Protein AF-A0AAW0SXX6-F1 (afdb_monomer)

Nearest PDB structures (foldseek):
  1khu-assembly2_D  TM=8.011E-01  e=9.012E-17  Homo sapiens
  1khu-assembly1_C  TM=8.060E-01  e=1.747E-16  Homo sapiens
  3gmj-assembly2_C  TM=8.239E-01  e=5.160E-16  Drosophila melanogaster
  5zok-assembly1_A  TM=8.040E-01  e=2.662E-16  Homo sapiens
  3gmj-assembly2_A  TM=8.196E-01  e=2.322E-15  Drosophila melanogaster

Radius of gyration: 32.38 Å; Cα contacts (8 Å, |Δi|>4): 396; chains: 1; bounding box: 106×103×82 Å

Organism: Scylla paramamosain (NCBI:txid85552)

pLDDT: mean 70.4, std 27.34, range [28.17, 98.62]

InterPro domains:
  IPR001132 SMAD domain [PF03166] (110-280)
  IPR001132 SMAD domain [PS51076] (111-284)
  IPR001132 SMAD domain [SM00524] (109-281)
  IPR008984 SMAD/FHA domain superfamily [SSF49879] (67-281)
  IPR013790 SMAD/Dwarfins [PTHR13703] (91-281)
  IPR017855 SMAD-like domain superfamily [G3DSA:2.60.200.10] (106-283)

Foldseek 3Di:
DDDDDDDDDDDDDDDDDDDDDDDDPVVVVVVVLVVLVVVVVVVVCVVVVVVPDDPPPPDDDDDDDDDDDDDDDDDDDDDDDDDDDDDDDDDDDDDDDDDDDPDDPPPQDFQKWKWKDFQQDTFADIHGHRDQKAFEALDDVPDGHHYPVVSNVPDPDDADPLLVVQSVQCGSPWMWGDDPQWIKIFGQTQAWKWKWAQQPPLGQAPDLWTDIDTHHHGGMDTRDGLVSLVVVVPGDGDPNCVVVDDDDNQKMKMATRADEPDVHPHNDPSNGRIMMIMGGDRDD

Structure (mmCIF, N/CA/C/O backbone):
data_AF-A0AAW0SXX6-F1
#
_entry.id   AF-A0AAW0SXX6-F1
#
loop_
_atom_site.group_PDB
_atom_site.id
_atom_site.type_symbol
_atom_site.label_atom_id
_atom_site.label_alt_id
_atom_site.label_comp_id
_atom_site.label_asym_id
_atom_site.label_entity_id
_atom_site.label_seq_id
_atom_site.pdbx_PDB_ins_code
_atom_site.Cartn_x
_atom_site.Cartn_y
_atom_site.Cartn_z
_atom_site.occupancy
_atom_site.B_iso_or_equiv
_atom_site.auth_seq_id
_atom_site.auth_comp_id
_atom_site.auth_asym_id
_atom_site.auth_atom_id
_atom_site.pdbx_PDB_model_num
ATOM 1 N N . MET A 1 1 ? -29.348 48.453 -43.492 1.00 35.69 1 MET A N 1
ATOM 2 C CA . MET A 1 1 ? -30.815 48.621 -43.438 1.00 35.69 1 MET A CA 1
ATOM 3 C C . MET A 1 1 ? -31.386 47.486 -42.604 1.00 35.69 1 MET A C 1
ATOM 5 O O . MET A 1 1 ? -31.152 46.335 -42.937 1.00 35.69 1 MET A O 1
ATOM 9 N N . LYS A 1 2 ? -32.014 47.812 -41.468 1.00 34.19 2 LYS A N 1
ATOM 10 C CA . LYS A 1 2 ? -32.755 46.868 -40.621 1.00 34.19 2 LYS A CA 1
ATOM 11 C C . LYS A 1 2 ? -34.140 46.655 -41.234 1.00 34.19 2 LYS A C 1
ATOM 13 O O . LYS A 1 2 ? -34.798 47.649 -41.520 1.00 34.19 2 LYS A O 1
ATOM 18 N N . SER A 1 3 ? -34.615 45.419 -41.303 1.00 32.47 3 SER A N 1
ATOM 19 C CA . SER A 1 3 ? -36.042 45.139 -41.142 1.00 32.47 3 SER A CA 1
ATOM 20 C C . SER A 1 3 ? -36.268 43.693 -40.713 1.00 32.47 3 SER A C 1
ATOM 22 O O . SER A 1 3 ? -35.748 42.735 -41.274 1.00 32.47 3 SER A O 1
ATOM 24 N N . HIS A 1 4 ? -37.029 43.608 -39.633 1.00 33.31 4 HIS A N 1
ATOM 25 C CA . HIS A 1 4 ? -37.613 42.441 -39.007 1.00 33.31 4 HIS A CA 1
ATOM 26 C C . HIS A 1 4 ? -38.818 42.001 -39.850 1.00 33.31 4 HIS A C 1
ATOM 28 O O . HIS A 1 4 ? -39.580 42.858 -40.296 1.00 33.31 4 HIS A O 1
ATOM 34 N N . LEU A 1 5 ? -39.028 40.698 -40.036 1.00 33.78 5 LEU A N 1
ATOM 35 C CA . LEU A 1 5 ? -40.282 40.152 -40.555 1.00 33.78 5 LEU A CA 1
ATOM 36 C C . LEU A 1 5 ? -40.621 38.887 -39.772 1.00 33.78 5 LEU A C 1
ATOM 38 O O . LEU A 1 5 ? -39.817 37.969 -39.644 1.00 33.78 5 LEU A O 1
ATOM 42 N N . GLN A 1 6 ? -41.820 38.910 -39.208 1.00 33.69 6 GLN A N 1
ATOM 43 C CA . GLN A 1 6 ? -42.409 37.906 -38.344 1.00 33.69 6 GLN A CA 1
ATOM 44 C C . GLN A 1 6 ? -43.805 37.629 -38.901 1.00 33.69 6 GLN A C 1
ATOM 46 O O . GLN A 1 6 ? -44.568 38.570 -39.097 1.00 33.69 6 GLN A O 1
ATOM 51 N N . LEU A 1 7 ? -44.125 36.362 -39.149 1.00 32.25 7 LEU A N 1
ATOM 52 C CA . LEU A 1 7 ? -45.470 35.812 -39.372 1.00 32.25 7 LEU A CA 1
ATOM 53 C C . LEU A 1 7 ? -45.406 34.400 -38.753 1.00 32.25 7 LEU A C 1
ATOM 55 O O . LEU A 1 7 ? -44.482 33.657 -39.067 1.00 32.25 7 LEU A O 1
ATOM 59 N N . GLY A 1 8 ? -46.137 34.081 -37.676 1.00 29.61 8 GLY A N 1
ATOM 60 C CA . GLY A 1 8 ? -47.557 33.684 -37.692 1.00 29.61 8 GLY A CA 1
ATOM 61 C C . GLY A 1 8 ? -47.651 32.248 -38.232 1.00 29.61 8 GLY A C 1
ATOM 62 O O . GLY A 1 8 ? -47.203 32.010 -39.339 1.00 29.61 8 GLY A O 1
ATOM 63 N N . GLY A 1 9 ? -48.136 31.205 -37.565 1.00 28.27 9 GLY A N 1
ATOM 64 C CA . GLY A 1 9 ? -49.121 31.020 -36.504 1.00 28.27 9 GLY A CA 1
ATOM 65 C C . GLY A 1 9 ? -49.756 29.648 -36.798 1.00 28.27 9 GLY A C 1
ATOM 66 O O . GLY A 1 9 ? -50.036 29.351 -37.955 1.00 28.27 9 GLY A O 1
ATOM 67 N N . GLY A 1 10 ? -49.924 28.777 -35.802 1.00 28.67 10 GLY A N 1
ATOM 68 C CA . GLY A 1 10 ? -50.467 27.434 -36.033 1.00 28.67 10 GLY A CA 1
ATOM 69 C C . GLY A 1 10 ? -50.536 26.601 -34.760 1.00 28.67 10 GLY A C 1
ATOM 70 O O . GLY A 1 10 ? -49.576 25.938 -34.386 1.00 28.67 10 GLY A O 1
ATOM 71 N N . SER A 1 11 ? -51.677 26.679 -34.082 1.00 32.09 11 SER A N 1
ATOM 72 C CA . SER A 1 11 ? -52.062 25.834 -32.952 1.00 32.09 11 SER A CA 1
ATOM 73 C C . SER A 1 11 ? -52.220 24.372 -33.370 1.00 32.09 11 SER A C 1
ATOM 75 O O . SER A 1 11 ? -52.804 24.134 -34.423 1.00 32.09 11 SER A O 1
ATOM 77 N N . CYS A 1 12 ? -51.828 23.424 -32.512 1.00 28.17 12 CYS A N 1
ATOM 78 C CA . CYS A 1 12 ? -52.572 22.176 -32.281 1.00 28.17 12 CYS A CA 1
ATOM 79 C C . CYS A 1 12 ? -51.993 21.396 -31.083 1.00 28.17 12 CYS A C 1
ATOM 81 O O . CYS A 1 12 ? -50.897 20.851 -31.145 1.00 28.17 12 CYS A O 1
ATOM 83 N N . SER A 1 13 ? -52.768 21.390 -29.997 1.00 29.42 13 SER A N 1
ATOM 84 C CA . SER A 1 13 ? -53.134 20.227 -29.173 1.00 29.42 13 SER A CA 1
ATOM 85 C C . SER A 1 13 ? -52.044 19.220 -28.776 1.00 29.42 13 SER A C 1
ATOM 87 O O . SER A 1 13 ? -51.653 18.350 -29.548 1.00 29.42 13 SER A O 1
ATOM 89 N N . VAL A 1 14 ? -51.665 19.260 -27.497 1.00 29.28 14 VAL A N 1
ATOM 90 C CA . VAL A 1 14 ? -50.916 18.206 -26.797 1.00 29.28 14 VAL A CA 1
ATOM 91 C C . VAL A 1 14 ? -51.900 17.139 -26.295 1.00 29.28 14 VAL A C 1
ATOM 93 O O . VAL A 1 14 ? -52.810 17.499 -25.548 1.00 29.28 14 VAL A O 1
ATOM 96 N N . PRO A 1 15 ? -51.731 15.841 -26.607 1.00 33.19 15 PRO A N 1
ATOM 97 C CA . PRO A 1 15 ? -52.276 14.774 -25.786 1.00 33.19 15 PRO A CA 1
ATOM 98 C C . PRO A 1 15 ? -51.224 14.279 -24.786 1.00 33.19 15 PRO A C 1
ATOM 100 O O . PRO A 1 15 ? -50.033 14.168 -25.084 1.00 33.19 15 PRO A O 1
ATOM 103 N N . ALA A 1 16 ? -51.696 14.006 -23.575 1.00 31.44 16 ALA A N 1
ATOM 104 C CA . ALA A 1 16 ? -50.920 13.494 -22.464 1.00 31.44 16 ALA A CA 1
ATOM 105 C C . ALA A 1 16 ? -50.502 12.023 -22.655 1.00 31.44 16 ALA A C 1
ATOM 107 O O . ALA A 1 16 ? -51.228 11.222 -23.234 1.00 31.44 16 ALA A O 1
ATOM 108 N N . GLU A 1 17 ? -49.356 11.711 -22.041 1.00 31.61 17 GLU A N 1
ATOM 109 C CA . GLU A 1 17 ? -49.022 10.433 -21.401 1.00 31.61 17 GLU A CA 1
ATOM 110 C C . GLU A 1 17 ? -48.566 9.243 -22.269 1.00 31.61 17 GLU A C 1
ATOM 112 O O . GLU A 1 17 ? -49.357 8.485 -22.811 1.00 31.61 17 GLU A O 1
ATOM 117 N N . VAL A 1 18 ? -47.249 8.981 -22.239 1.00 31.28 18 VAL A N 1
ATOM 118 C CA . VAL A 1 18 ? -46.703 7.619 -22.087 1.00 31.28 18 VAL A CA 1
ATOM 119 C C . VAL A 1 18 ? -45.493 7.695 -21.156 1.00 31.28 18 VAL A C 1
ATOM 121 O O . VAL A 1 18 ? -44.408 8.135 -21.544 1.00 31.28 18 VAL A O 1
ATOM 124 N N . GLN A 1 19 ? -45.673 7.236 -19.916 1.00 38.34 19 GLN A N 1
ATOM 125 C CA . GLN A 1 19 ? -44.570 6.885 -19.028 1.00 38.34 19 GLN A CA 1
ATOM 126 C C . GLN A 1 19 ? -43.705 5.801 -19.691 1.00 38.34 19 GLN A C 1
ATOM 128 O O . GLN A 1 19 ? -44.202 4.736 -20.058 1.00 38.34 19 GLN A O 1
ATOM 13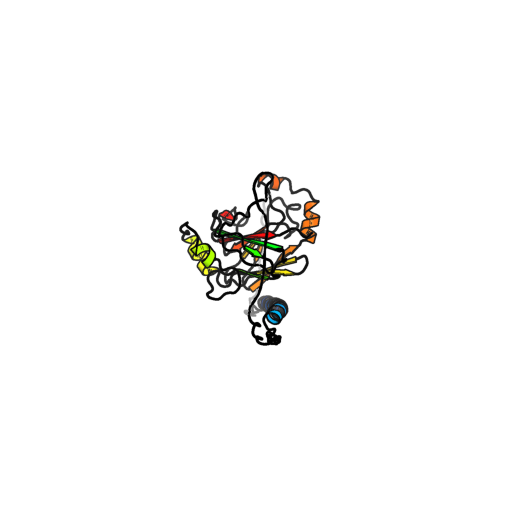3 N N . ARG A 1 20 ? -42.391 6.026 -19.807 1.00 32.38 20 ARG A N 1
ATOM 134 C CA . ARG A 1 20 ? -41.426 4.946 -20.058 1.00 32.38 20 ARG A CA 1
ATOM 135 C C . ARG A 1 20 ? -40.350 4.949 -18.985 1.00 32.38 20 ARG A C 1
ATOM 137 O O . ARG A 1 20 ? -39.550 5.871 -18.868 1.00 32.38 20 ARG A O 1
ATOM 144 N N . GLY A 1 21 ? -40.419 3.893 -18.183 1.00 30.06 21 GLY A N 1
ATOM 145 C CA . GLY A 1 21 ? -39.683 3.697 -16.954 1.00 30.06 21 GLY A CA 1
ATOM 146 C C . GLY A 1 21 ? -38.193 3.403 -17.107 1.00 30.06 21 GLY A C 1
ATOM 147 O O . GLY A 1 21 ? -37.680 2.866 -18.089 1.00 30.06 21 GLY A O 1
ATOM 148 N N . THR A 1 22 ? -37.540 3.739 -16.009 1.00 43.75 22 THR A N 1
ATOM 149 C CA . THR A 1 22 ? -36.143 3.607 -15.628 1.00 43.75 22 THR A CA 1
ATOM 150 C C . THR A 1 22 ? -35.752 2.157 -15.325 1.00 43.75 22 THR A C 1
ATOM 152 O O . THR A 1 22 ? -35.742 1.774 -14.164 1.00 43.75 22 THR A O 1
ATOM 155 N N . VAL A 1 23 ? -35.356 1.324 -16.294 1.00 42.88 23 VAL A N 1
ATOM 156 C CA . VAL A 1 23 ? -34.666 0.052 -15.972 1.00 42.88 23 VAL A CA 1
ATOM 157 C C . VAL A 1 23 ? -33.734 -0.364 -17.112 1.00 42.88 23 VAL A C 1
ATOM 159 O O . VAL A 1 23 ? -34.185 -1.018 -18.042 1.00 42.88 23 VAL A O 1
ATOM 162 N N . LYS A 1 24 ? -32.430 -0.038 -17.052 1.00 37.31 24 LYS A N 1
ATOM 163 C CA . LYS A 1 24 ? -31.394 -0.826 -17.775 1.00 37.31 24 LYS A CA 1
ATOM 164 C C . LYS A 1 24 ? -29.925 -0.642 -17.357 1.00 37.31 24 LYS A C 1
ATOM 166 O O . LYS A 1 24 ? -29.076 -1.348 -17.882 1.00 37.31 24 LYS A O 1
ATOM 171 N N . THR A 1 25 ? -29.593 0.180 -16.357 1.00 39.16 25 THR A N 1
ATOM 172 C CA . THR A 1 25 ? -28.197 0.323 -15.866 1.00 39.16 25 THR A CA 1
ATOM 173 C C . THR A 1 25 ? -27.901 -0.413 -14.550 1.00 39.16 25 THR A C 1
ATOM 175 O O . THR A 1 25 ? -26.743 -0.701 -14.255 1.00 39.16 25 THR A O 1
ATOM 178 N N . LYS A 1 26 ? -28.924 -0.818 -13.780 1.00 32.94 26 LYS A N 1
ATOM 179 C CA . LYS A 1 26 ? -28.746 -1.559 -12.509 1.00 32.94 26 LYS A CA 1
ATOM 180 C C . LYS A 1 26 ? -28.391 -3.046 -12.692 1.00 32.94 26 LYS A C 1
ATOM 182 O O . LYS A 1 26 ? -27.759 -3.633 -11.815 1.00 32.94 26 LYS A O 1
ATOM 187 N N . ASN A 1 27 ? -28.731 -3.649 -13.834 1.00 33.78 27 ASN A N 1
ATOM 188 C CA . ASN A 1 27 ? -28.527 -5.088 -14.066 1.00 33.78 27 ASN A CA 1
ATOM 189 C C . ASN A 1 27 ? -27.106 -5.437 -14.540 1.00 33.78 27 ASN A C 1
ATOM 191 O O . ASN A 1 27 ? -26.625 -6.533 -14.261 1.00 33.78 27 ASN A O 1
ATOM 195 N N . LEU A 1 28 ? -26.390 -4.494 -15.161 1.00 36.66 28 LEU A N 1
ATOM 196 C CA . LEU A 1 28 ? -25.006 -4.714 -15.598 1.00 36.66 28 LEU A CA 1
ATOM 197 C C . LEU A 1 28 ? -24.021 -4.713 -14.411 1.00 36.66 28 LEU A C 1
ATOM 199 O O . LEU A 1 28 ? -23.090 -5.515 -14.370 1.00 36.66 28 LEU A O 1
ATOM 203 N N . TRP A 1 29 ? -24.289 -3.888 -13.390 1.00 32.53 29 TRP A N 1
ATOM 204 C CA . TRP A 1 29 ? -23.528 -3.863 -12.133 1.00 32.53 29 TRP A CA 1
ATOM 205 C C . TRP A 1 29 ? -23.765 -5.103 -11.262 1.00 32.53 29 TRP A C 1
ATOM 207 O O . TRP A 1 29 ? -22.824 -5.609 -10.655 1.00 32.53 29 TRP A O 1
ATOM 217 N N . ARG A 1 30 ? -24.998 -5.631 -11.212 1.00 34.72 30 ARG A N 1
ATOM 218 C CA . ARG A 1 30 ? -25.298 -6.880 -10.485 1.00 34.72 30 ARG A CA 1
ATOM 219 C C . ARG A 1 30 ? -24.668 -8.106 -11.146 1.00 34.72 30 ARG A C 1
ATOM 221 O O . ARG A 1 30 ? -24.207 -8.993 -10.438 1.00 34.72 30 ARG A O 1
ATOM 228 N N . SER A 1 31 ? -24.599 -8.129 -12.478 1.00 30.66 31 SER A N 1
ATOM 229 C CA . SER A 1 31 ? -23.955 -9.221 -13.211 1.00 30.66 31 SER A CA 1
ATOM 230 C C . SER A 1 31 ? -22.436 -9.218 -12.994 1.00 30.66 31 SER A C 1
ATOM 232 O O . SER A 1 31 ? -21.884 -10.234 -12.587 1.00 30.66 31 SER A O 1
ATOM 234 N N . ARG A 1 32 ? -21.759 -8.061 -13.097 1.00 39.97 32 ARG A N 1
ATOM 235 C CA . ARG A 1 32 ? -20.311 -7.946 -12.810 1.00 39.97 32 ARG A CA 1
ATOM 236 C C . ARG A 1 32 ? -19.924 -8.297 -11.365 1.00 39.97 32 ARG A C 1
ATOM 238 O O . ARG A 1 32 ? -18.857 -8.865 -11.167 1.00 39.97 32 ARG A O 1
ATOM 245 N N . ARG A 1 33 ? -20.793 -8.037 -10.376 1.00 40.66 33 ARG A N 1
ATOM 246 C CA . ARG A 1 33 ? -20.588 -8.499 -8.986 1.00 40.66 33 ARG A CA 1
ATOM 247 C C . ARG A 1 33 ? -20.540 -10.021 -8.875 1.00 40.66 33 ARG A C 1
ATOM 249 O O . ARG A 1 33 ? -19.726 -10.524 -8.117 1.00 40.66 33 ARG A O 1
ATOM 256 N N . ARG A 1 34 ? -21.359 -10.745 -9.645 1.00 35.44 34 ARG A N 1
ATOM 257 C CA . ARG A 1 34 ? -21.358 -12.216 -9.641 1.00 35.44 34 ARG A CA 1
ATOM 258 C C . ARG A 1 34 ? -20.096 -12.805 -10.267 1.00 35.44 34 ARG A C 1
ATOM 260 O O . ARG A 1 34 ? -19.592 -13.776 -9.731 1.00 35.44 34 ARG A O 1
ATOM 267 N N . TRP A 1 35 ? -19.555 -12.202 -11.328 1.00 35.34 35 TRP A N 1
ATOM 268 C CA . TRP A 1 35 ? -18.292 -12.655 -11.935 1.00 35.34 35 TRP A CA 1
ATOM 269 C C . TRP A 1 35 ? -17.069 -12.318 -11.073 1.00 35.34 35 TRP A C 1
ATOM 271 O O . TRP A 1 35 ? -16.180 -13.148 -10.939 1.00 35.34 35 TRP A O 1
ATOM 281 N N . ALA A 1 36 ? -17.046 -11.143 -10.432 1.00 39.22 36 ALA A N 1
ATOM 282 C CA . ALA A 1 36 ? -15.995 -10.789 -9.475 1.00 39.22 36 ALA A CA 1
ATOM 283 C C . ALA A 1 36 ? -16.063 -11.646 -8.198 1.00 39.22 36 ALA A C 1
ATOM 285 O O . ALA A 1 36 ? -15.022 -12.055 -7.704 1.00 39.22 36 ALA A O 1
ATOM 286 N N . GLN A 1 37 ? -17.266 -11.976 -7.704 1.00 40.75 37 GLN A N 1
ATOM 287 C CA . GLN A 1 37 ? -17.438 -12.950 -6.620 1.00 40.75 37 GLN A CA 1
ATOM 288 C C . GLN A 1 37 ? -17.079 -14.371 -7.053 1.00 40.75 37 GLN A C 1
ATOM 290 O O . GLN A 1 37 ? -16.477 -15.068 -6.261 1.00 40.75 37 GLN A O 1
ATOM 295 N N . ALA A 1 38 ? -17.399 -14.807 -8.273 1.00 36.75 38 ALA A N 1
ATOM 296 C CA . ALA A 1 38 ? -17.053 -16.148 -8.749 1.00 36.75 38 ALA A CA 1
ATOM 297 C C . ALA A 1 38 ? -15.538 -16.317 -8.947 1.00 36.75 38 ALA A C 1
ATOM 299 O O . ALA A 1 38 ? -14.979 -17.285 -8.454 1.00 36.75 38 ALA A O 1
ATOM 300 N N . ALA A 1 39 ? -14.857 -15.339 -9.555 1.00 42.19 39 ALA A N 1
ATOM 301 C CA . ALA A 1 39 ? -13.397 -15.348 -9.664 1.00 42.19 39 ALA A CA 1
ATOM 302 C C . ALA A 1 39 ? -12.720 -15.211 -8.288 1.00 42.19 39 ALA A C 1
ATOM 304 O O . ALA A 1 39 ? -11.731 -15.880 -8.020 1.00 42.19 39 ALA A O 1
ATOM 305 N N . ALA A 1 40 ? -13.276 -14.397 -7.381 1.00 43.50 40 ALA A N 1
ATOM 306 C CA . ALA A 1 40 ? -12.810 -14.340 -5.997 1.00 43.50 40 ALA A CA 1
ATOM 307 C C . ALA A 1 40 ? -13.095 -15.639 -5.223 1.00 43.50 40 ALA A C 1
ATOM 309 O O . ALA A 1 40 ? -12.310 -15.956 -4.342 1.00 43.50 40 ALA A O 1
ATOM 310 N N . MET A 1 41 ? -14.160 -16.386 -5.550 1.00 43.75 41 MET A N 1
ATOM 311 C CA . MET A 1 41 ? -14.485 -17.693 -4.961 1.00 43.75 41 MET A CA 1
ATOM 312 C C . MET A 1 41 ? -13.596 -18.817 -5.504 1.00 43.75 41 MET A C 1
ATOM 314 O O . MET A 1 41 ? -13.149 -19.619 -4.702 1.00 43.75 41 MET A O 1
ATOM 318 N N . GLU A 1 42 ? -13.253 -18.849 -6.796 1.00 42.31 42 GLU A N 1
ATOM 319 C CA . GLU A 1 42 ? -12.264 -19.807 -7.335 1.00 42.31 42 GLU A CA 1
ATOM 320 C C . GLU A 1 42 ? -10.857 -19.544 -6.766 1.00 42.31 42 GLU A C 1
ATOM 322 O O . GLU A 1 42 ? -10.120 -20.472 -6.432 1.00 42.31 42 GLU A O 1
ATOM 327 N N . ILE A 1 43 ? -10.499 -18.269 -6.569 1.00 46.47 43 ILE A N 1
ATOM 328 C CA . ILE A 1 43 ? -9.264 -17.880 -5.871 1.00 46.47 43 ILE A CA 1
ATOM 329 C C . ILE A 1 43 ? -9.347 -18.243 -4.371 1.00 46.47 43 ILE A C 1
ATOM 331 O O . ILE A 1 43 ? -8.348 -18.682 -3.804 1.00 46.47 43 ILE A O 1
ATOM 335 N N . PHE A 1 44 ? -10.520 -18.130 -3.732 1.00 41.06 44 PHE A N 1
ATOM 336 C CA . PHE A 1 44 ? -10.746 -18.544 -2.336 1.00 41.06 44 PHE A CA 1
ATOM 337 C C . PHE A 1 44 ? -10.698 -20.065 -2.145 1.00 41.06 44 PHE A C 1
ATOM 339 O O . PHE A 1 44 ? -10.096 -20.518 -1.178 1.00 41.06 44 PHE A O 1
ATOM 346 N N . GLU A 1 45 ? -11.252 -20.862 -3.065 1.00 39.62 45 GLU A N 1
ATOM 347 C CA . GLU A 1 45 ? -11.186 -22.330 -3.009 1.00 39.62 45 GLU A CA 1
ATOM 348 C C . GLU A 1 45 ? -9.734 -22.826 -3.044 1.00 39.62 45 GLU A C 1
ATOM 350 O O . GLU A 1 45 ? -9.381 -23.775 -2.343 1.00 39.62 45 GLU A O 1
ATOM 355 N N . CYS A 1 46 ? -8.858 -22.140 -3.784 1.00 41.28 46 CYS A N 1
ATOM 356 C CA . CYS A 1 46 ? -7.432 -22.457 -3.820 1.00 41.28 46 CYS A CA 1
ATOM 357 C C . CYS A 1 46 ? -6.725 -22.155 -2.477 1.00 41.28 46 CYS A C 1
ATOM 359 O O . CYS A 1 46 ? -5.841 -22.903 -2.054 1.00 41.28 46 CYS A O 1
ATOM 361 N N . VAL A 1 47 ? -7.151 -21.101 -1.767 1.00 39.56 47 VAL A N 1
ATOM 362 C CA . VAL A 1 47 ? -6.617 -20.713 -0.447 1.00 39.56 47 VAL A CA 1
ATOM 363 C C . VAL A 1 47 ? -7.176 -21.602 0.679 1.00 39.56 47 VAL A C 1
ATOM 365 O O . VAL A 1 47 ? -6.414 -22.048 1.540 1.00 39.56 47 VAL A O 1
ATOM 368 N N . ASP A 1 48 ? -8.466 -21.948 0.650 1.00 37.72 48 ASP A N 1
ATOM 369 C CA . ASP A 1 48 ? -9.118 -22.810 1.651 1.00 37.72 48 ASP A CA 1
ATOM 370 C C . ASP A 1 48 ? -8.730 -24.296 1.508 1.00 37.72 48 ASP A C 1
ATOM 372 O O . ASP A 1 48 ? -8.605 -25.009 2.513 1.00 37.72 48 ASP A O 1
ATOM 376 N N . CYS A 1 49 ? -8.440 -24.779 0.291 1.00 36.19 49 CYS A N 1
ATOM 377 C CA . CYS A 1 49 ? -7.920 -26.136 0.071 1.00 36.19 49 CYS A CA 1
ATOM 378 C C . CYS A 1 49 ? -6.535 -26.350 0.720 1.00 36.19 49 CYS A C 1
ATOM 380 O O . CYS A 1 49 ? -6.153 -27.483 1.032 1.00 36.19 49 CYS A O 1
ATOM 382 N N . PHE A 1 50 ? -5.773 -25.277 0.959 1.00 36.75 50 PHE A N 1
ATOM 383 C CA . PHE A 1 50 ? -4.482 -25.352 1.644 1.00 36.75 50 PHE A CA 1
ATOM 384 C C . PHE A 1 50 ? -4.631 -25.436 3.175 1.00 36.75 50 PHE A C 1
ATOM 386 O O . PHE A 1 50 ? -3.843 -26.119 3.831 1.00 36.75 50 PHE A O 1
ATOM 393 N N . GLN A 1 51 ? -5.676 -24.826 3.749 1.00 38.78 51 GLN A N 1
ATOM 394 C CA . GLN A 1 51 ? -5.935 -24.834 5.198 1.00 38.78 51 GLN A CA 1
ATOM 395 C C . GLN A 1 51 ? -6.600 -26.126 5.705 1.00 38.78 51 GLN A C 1
ATOM 397 O O . GLN A 1 51 ? -6.571 -26.414 6.900 1.00 38.78 51 GLN A O 1
ATOM 402 N N . SER A 1 52 ? -7.171 -26.935 4.809 1.00 32.12 52 SER A N 1
ATOM 403 C CA . SER A 1 52 ? -8.003 -28.095 5.159 1.00 32.12 52 SER A CA 1
ATOM 404 C C . SER A 1 52 ? -7.319 -29.463 5.005 1.00 32.12 52 SER A C 1
ATOM 406 O O . SER A 1 52 ? -7.980 -30.497 5.121 1.00 32.12 52 SER A O 1
ATOM 408 N N . ARG A 1 53 ? -5.987 -29.533 4.838 1.00 33.06 53 ARG A N 1
ATOM 409 C CA . ARG A 1 53 ? -5.285 -30.828 4.930 1.00 33.06 53 ARG A CA 1
ATOM 410 C C . ARG A 1 53 ? -5.322 -31.351 6.375 1.00 33.06 53 ARG A C 1
ATOM 412 O O . ARG A 1 53 ? -4.729 -30.723 7.256 1.00 33.06 53 ARG A O 1
ATOM 419 N N . PRO A 1 54 ? -5.924 -32.523 6.660 1.00 31.42 54 PRO A N 1
ATOM 420 C CA . PRO A 1 54 ? -5.759 -33.143 7.964 1.00 31.42 54 PRO A CA 1
ATOM 421 C C . PRO A 1 54 ? -4.280 -33.495 8.154 1.00 31.42 54 PRO A C 1
ATOM 423 O O . PRO A 1 54 ? -3.658 -34.105 7.281 1.00 31.42 54 PRO A O 1
ATOM 426 N N . ARG A 1 55 ? -3.707 -33.121 9.307 1.00 37.81 55 ARG A N 1
ATOM 427 C CA . ARG A 1 55 ? -2.399 -33.622 9.750 1.00 37.81 55 ARG A CA 1
ATOM 428 C C . ARG A 1 55 ? -2.431 -35.150 9.701 1.00 37.81 55 ARG A C 1
ATOM 430 O O . ARG A 1 55 ? -3.012 -35.786 10.580 1.00 37.81 55 ARG A O 1
ATOM 437 N N . VAL A 1 56 ? -1.782 -35.746 8.704 1.00 35.22 56 VAL A N 1
ATOM 438 C CA . VAL A 1 56 ? -1.454 -37.170 8.740 1.00 35.22 56 VAL A CA 1
ATOM 439 C C . VAL A 1 56 ? -0.497 -37.348 9.913 1.00 35.22 56 VAL A C 1
ATOM 441 O O . VAL A 1 56 ? 0.644 -36.889 9.879 1.00 35.22 56 VAL A O 1
ATOM 444 N N . ARG A 1 57 ? -0.985 -37.969 10.993 1.00 35.25 57 ARG A N 1
ATOM 445 C CA . ARG A 1 57 ? -0.139 -38.440 12.091 1.00 35.25 57 ARG A CA 1
ATOM 446 C C . ARG A 1 57 ? 0.810 -39.488 11.522 1.00 35.25 57 ARG A C 1
ATOM 448 O O . ARG A 1 57 ? 0.449 -40.657 11.410 1.00 35.25 57 ARG A O 1
ATOM 455 N N . VAL A 1 58 ? 2.030 -39.079 11.198 1.00 35.53 58 VAL A N 1
ATOM 456 C CA . VAL A 1 58 ? 3.145 -40.015 11.078 1.00 35.53 58 VAL A CA 1
ATOM 457 C C . VAL A 1 58 ? 3.355 -40.604 12.472 1.00 35.53 58 VAL A C 1
ATOM 459 O O . VAL A 1 58 ? 3.699 -39.896 13.418 1.00 35.53 58 VAL A O 1
ATOM 462 N N . ARG A 1 59 ? 3.059 -41.897 12.625 1.00 31.19 59 ARG A N 1
ATOM 463 C CA . ARG A 1 59 ? 3.401 -42.650 13.833 1.00 31.19 59 ARG A CA 1
ATOM 464 C C . ARG A 1 59 ? 4.926 -42.707 13.920 1.00 31.19 59 ARG A C 1
ATOM 466 O O . ARG A 1 59 ? 5.557 -43.324 13.069 1.00 31.19 59 ARG A O 1
ATOM 473 N N . GLN A 1 60 ? 5.505 -42.072 14.936 1.00 38.56 60 GLN A N 1
ATOM 474 C CA . GLN A 1 60 ? 6.898 -42.312 15.305 1.00 38.56 60 GLN A CA 1
ATOM 475 C C . GLN A 1 60 ? 7.046 -43.759 15.816 1.00 38.56 60 GLN A C 1
ATOM 477 O O . GLN A 1 60 ? 6.181 -44.218 16.573 1.00 38.56 60 GLN A O 1
ATOM 482 N N . PRO A 1 61 ? 8.106 -44.495 15.439 1.00 33.06 61 PRO A N 1
ATOM 483 C CA . PRO A 1 61 ? 8.474 -45.715 16.141 1.00 33.06 61 PRO A CA 1
ATOM 484 C C . PRO A 1 61 ? 9.044 -45.372 17.527 1.00 33.06 61 PRO A C 1
ATOM 486 O O . PRO A 1 61 ? 9.740 -44.375 17.700 1.00 33.06 61 PRO A O 1
ATOM 489 N N . ARG A 1 62 ? 8.710 -46.202 18.521 1.00 38.91 62 ARG A N 1
ATOM 490 C CA . ARG A 1 62 ? 9.170 -46.089 19.917 1.00 38.91 62 ARG A CA 1
ATOM 491 C C . ARG A 1 62 ? 10.688 -46.317 20.012 1.00 38.91 62 ARG A C 1
ATOM 493 O O . ARG A 1 62 ? 11.186 -47.169 19.276 1.00 38.91 62 ARG A O 1
ATOM 500 N N . PRO A 1 63 ? 11.403 -45.673 20.951 1.00 41.97 63 PRO A N 1
ATOM 501 C CA . PRO A 1 63 ? 12.753 -46.096 21.311 1.00 41.97 63 PRO A CA 1
ATOM 502 C C . PRO A 1 63 ? 12.697 -47.387 22.157 1.00 41.97 63 PRO A C 1
ATOM 504 O O . PRO A 1 63 ? 11.785 -47.524 22.980 1.00 41.97 63 PRO A O 1
ATOM 507 N N . PRO A 1 64 ? 13.623 -48.347 21.981 1.00 40.16 64 PRO A N 1
ATOM 508 C CA . PRO A 1 64 ? 13.759 -49.462 22.909 1.00 40.16 64 PRO A CA 1
ATOM 509 C C . PRO A 1 64 ? 14.446 -49.029 24.214 1.00 40.16 64 PRO A C 1
ATOM 511 O O . PRO A 1 64 ? 15.289 -48.135 24.238 1.00 40.16 64 PRO A O 1
ATOM 514 N N . SER A 1 65 ? 14.022 -49.685 25.291 1.00 33.47 65 SER A N 1
ATOM 515 C CA . SER A 1 65 ? 14.394 -49.501 26.694 1.00 33.47 65 SER A CA 1
ATOM 516 C C . SER A 1 65 ? 15.816 -49.960 27.041 1.00 33.47 65 SER A C 1
ATOM 518 O O . SER A 1 65 ? 16.362 -50.863 26.411 1.00 33.47 65 SER A O 1
ATOM 520 N N . GLU A 1 66 ? 16.346 -49.348 28.102 1.00 34.28 66 GLU A N 1
ATOM 521 C CA . GLU A 1 66 ? 17.627 -49.575 28.782 1.00 34.28 66 GLU A CA 1
ATOM 522 C C . GLU A 1 66 ? 18.031 -51.045 28.993 1.00 34.28 66 GLU A C 1
ATOM 524 O O . GLU A 1 66 ? 17.211 -51.918 29.277 1.00 34.28 66 GLU A O 1
ATOM 529 N N . SER A 1 67 ? 19.344 -51.285 28.948 1.00 37.88 67 SER A N 1
ATOM 530 C CA . SER A 1 67 ? 20.024 -52.445 29.540 1.00 37.88 67 SER A CA 1
ATOM 531 C C . SER A 1 67 ? 21.088 -51.935 30.530 1.00 37.88 67 SER A C 1
ATOM 533 O O . SER A 1 67 ? 21.710 -50.910 30.246 1.00 37.88 67 SER A O 1
ATOM 535 N N . PRO A 1 68 ? 21.288 -52.588 31.692 1.00 46.97 68 PRO A N 1
ATOM 536 C CA . PRO A 1 68 ? 22.085 -52.047 32.799 1.00 46.97 68 PRO A CA 1
ATOM 537 C C . PRO A 1 68 ? 23.605 -52.178 32.566 1.00 46.97 68 PRO A C 1
ATOM 539 O O . PRO A 1 68 ? 24.029 -53.011 31.761 1.00 46.97 68 PRO A O 1
ATOM 542 N N . PRO A 1 69 ? 24.448 -51.400 33.278 1.00 43.69 69 PRO A N 1
ATOM 543 C CA . PRO A 1 69 ? 25.897 -51.453 33.109 1.00 43.69 69 PRO A CA 1
ATOM 544 C C . PRO A 1 69 ? 26.525 -52.624 33.893 1.00 43.69 69 PRO A C 1
ATOM 546 O O . PRO A 1 69 ? 26.042 -52.961 34.979 1.00 43.69 69 PRO A O 1
ATOM 549 N N . PRO A 1 70 ? 27.621 -53.235 33.403 1.00 37.38 70 PRO A N 1
ATOM 550 C CA . PRO A 1 70 ? 28.382 -54.220 34.168 1.00 37.38 70 PRO A CA 1
ATOM 551 C C . PRO A 1 70 ? 29.352 -53.564 35.183 1.00 37.38 70 PRO A C 1
ATOM 553 O O . PRO A 1 70 ? 29.759 -52.414 34.996 1.00 37.38 70 PRO A O 1
ATOM 556 N N . PRO A 1 71 ? 29.740 -54.282 36.259 1.00 35.12 71 PRO A N 1
ATOM 557 C CA . PRO A 1 71 ? 30.464 -53.725 37.400 1.00 35.12 71 PRO A CA 1
ATOM 558 C C . PRO A 1 71 ? 32.001 -53.834 37.289 1.00 35.12 71 PRO A C 1
ATOM 560 O O . PRO A 1 71 ? 32.543 -54.866 36.915 1.00 35.12 71 PRO A O 1
ATOM 563 N N . TYR A 1 72 ? 32.662 -52.737 37.671 1.00 31.56 72 TYR A N 1
ATOM 564 C CA . TYR A 1 72 ? 33.977 -52.546 38.312 1.00 31.56 72 TYR A CA 1
ATOM 565 C C . TYR A 1 72 ? 35.194 -53.485 38.085 1.00 31.56 72 TYR A C 1
ATOM 567 O O . TYR A 1 72 ? 35.187 -54.669 38.406 1.00 31.56 72 TYR A O 1
ATOM 575 N N . SER A 1 73 ? 36.316 -52.799 37.783 1.00 32.75 73 SER A N 1
ATOM 576 C CA . SER A 1 73 ? 37.657 -52.887 38.411 1.00 32.75 73 SER A CA 1
ATOM 577 C C . SER A 1 73 ? 38.816 -53.429 37.552 1.00 32.75 73 SER A C 1
ATOM 579 O O . SER A 1 73 ? 38.871 -54.618 37.268 1.00 32.75 73 SER A O 1
ATOM 581 N N . ARG A 1 74 ? 39.839 -52.582 37.318 1.00 31.20 74 ARG A N 1
ATOM 582 C CA . ARG A 1 74 ? 41.200 -52.642 37.925 1.00 31.20 74 ARG A CA 1
ATOM 583 C C . ARG A 1 74 ? 42.322 -52.144 36.990 1.00 31.20 74 ARG A C 1
ATOM 585 O O . ARG A 1 74 ? 42.568 -52.776 35.975 1.00 31.20 74 ARG A O 1
ATOM 592 N N . PHE A 1 75 ? 43.061 -51.141 37.496 1.00 31.25 75 PHE A N 1
ATOM 593 C CA . PHE A 1 75 ? 44.486 -50.812 37.255 1.00 31.25 75 PHE A CA 1
ATOM 594 C C . PHE A 1 75 ? 44.896 -50.395 35.821 1.00 31.25 75 PHE A C 1
ATOM 596 O O . PHE A 1 75 ? 44.390 -50.923 34.847 1.00 31.25 75 PHE A O 1
ATOM 603 N N . SER A 1 76 ? 45.835 -49.479 35.575 1.00 29.89 76 SER A N 1
ATOM 604 C CA . SER A 1 76 ? 46.697 -48.637 36.414 1.00 29.89 76 SER A CA 1
ATOM 605 C C . SER A 1 76 ? 47.452 -47.663 35.500 1.00 29.89 76 SER A C 1
ATOM 607 O O . SER A 1 76 ? 47.764 -48.042 34.377 1.00 29.89 76 SER A O 1
ATOM 609 N N . SER A 1 77 ? 47.840 -46.514 36.067 1.00 30.80 77 SER A N 1
ATOM 610 C CA . SER A 1 77 ? 49.146 -45.861 35.860 1.00 30.80 77 SER A CA 1
ATOM 611 C C . SER A 1 77 ? 49.430 -45.253 34.479 1.00 30.80 77 SER A C 1
ATOM 613 O O . SER A 1 77 ? 49.585 -45.953 33.489 1.00 30.80 77 SER A O 1
ATOM 615 N N . ASP A 1 78 ? 49.492 -43.920 34.390 1.00 30.55 78 ASP A N 1
ATOM 616 C CA . ASP A 1 78 ? 50.748 -43.136 34.516 1.00 30.55 78 ASP A CA 1
ATOM 617 C C . ASP A 1 78 ? 51.149 -42.682 33.090 1.00 30.55 78 ASP A C 1
ATOM 619 O O . ASP A 1 78 ? 51.176 -43.497 32.182 1.00 30.55 78 ASP A O 1
ATOM 623 N N . LEU A 1 79 ? 51.412 -41.423 32.725 1.00 33.44 79 LEU A N 1
ATOM 624 C CA . LEU A 1 79 ? 52.185 -40.388 33.400 1.00 33.44 79 LEU A CA 1
ATOM 625 C C . LEU A 1 79 ? 52.185 -39.104 32.512 1.00 33.44 79 LEU A C 1
ATOM 627 O O . LEU A 1 79 ? 52.290 -39.208 31.293 1.00 33.44 79 LEU A O 1
ATOM 631 N N . LEU A 1 80 ? 52.174 -37.928 33.164 1.00 34.88 80 LEU A N 1
ATOM 632 C CA . LEU A 1 80 ? 52.792 -36.634 32.765 1.00 34.88 80 LEU A CA 1
ATOM 633 C C . LEU A 1 80 ? 52.015 -35.603 31.898 1.00 34.88 80 LEU A C 1
ATOM 635 O O . LEU A 1 80 ? 51.938 -35.692 30.678 1.00 34.88 80 LEU A O 1
ATOM 639 N N . ARG A 1 81 ? 51.57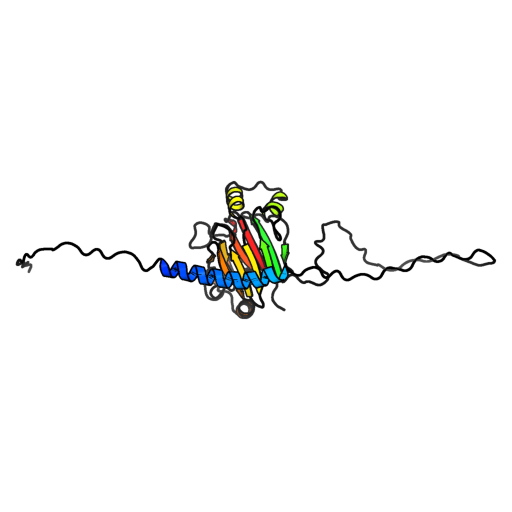6 -34.521 32.571 1.00 37.53 81 ARG A N 1
ATOM 640 C CA . ARG A 1 81 ? 51.689 -33.104 32.126 1.00 37.53 81 ARG A CA 1
ATOM 641 C C . ARG A 1 81 ? 53.046 -32.549 32.621 1.00 37.53 81 ARG A C 1
ATOM 643 O O . ARG A 1 81 ? 53.549 -33.123 33.592 1.00 37.53 81 ARG A O 1
ATOM 650 N N . PRO A 1 82 ? 53.662 -31.522 31.992 1.00 42.09 82 PRO A N 1
ATOM 651 C CA . PRO A 1 82 ? 53.351 -30.080 32.224 1.00 42.09 82 PRO A CA 1
ATOM 652 C C . PRO A 1 82 ? 53.309 -29.241 30.907 1.00 42.09 82 PRO A C 1
ATOM 654 O O . PRO A 1 82 ? 53.801 -29.719 29.893 1.00 42.09 82 PRO A O 1
ATOM 657 N N . GLU A 1 83 ? 52.480 -28.183 30.778 1.00 37.09 83 GLU A N 1
ATOM 658 C CA . GLU A 1 83 ? 52.829 -26.719 30.801 1.00 37.09 83 GLU A CA 1
ATOM 659 C C . GLU A 1 83 ? 53.964 -26.366 29.803 1.00 37.09 83 GLU A C 1
ATOM 661 O O . GLU A 1 83 ? 54.996 -27.019 29.830 1.00 37.09 83 GLU A O 1
ATOM 666 N N . ASP A 1 84 ? 53.896 -25.440 28.840 1.00 34.41 84 ASP A N 1
ATOM 667 C CA . ASP A 1 84 ? 53.253 -24.126 28.675 1.00 34.41 84 ASP A CA 1
ATOM 668 C C . ASP A 1 84 ? 53.195 -23.761 27.159 1.00 34.41 84 ASP A C 1
ATOM 670 O O . ASP A 1 84 ? 53.705 -24.511 26.332 1.00 34.41 84 ASP A O 1
ATOM 674 N N . ASP A 1 85 ? 52.611 -22.594 26.839 1.00 35.62 85 ASP A N 1
ATOM 675 C CA . ASP A 1 85 ? 52.650 -21.797 25.584 1.00 35.62 85 ASP A CA 1
ATOM 676 C C . ASP A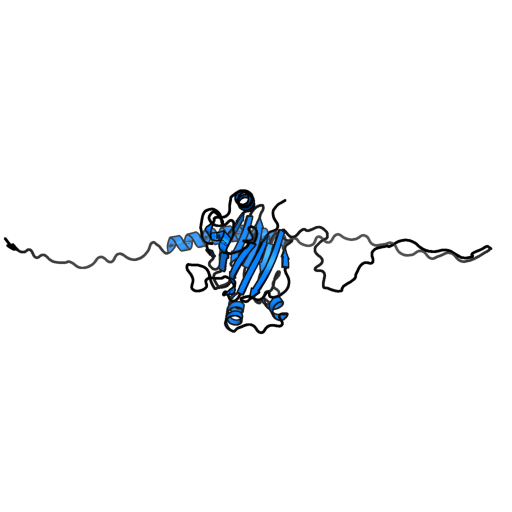 1 85 ? 51.317 -21.650 24.809 1.00 35.62 85 ASP A C 1
ATOM 678 O O . ASP A 1 85 ? 50.873 -22.502 24.039 1.00 35.62 85 ASP A O 1
ATOM 682 N N . ALA A 1 86 ? 50.700 -20.478 24.995 1.00 34.09 86 ALA A N 1
ATOM 683 C CA . ALA A 1 86 ? 49.732 -19.823 24.101 1.00 34.09 86 ALA A CA 1
ATOM 684 C C . ALA A 1 86 ? 50.460 -18.677 23.343 1.00 34.09 86 ALA A C 1
ATOM 686 O O . ALA A 1 86 ? 51.616 -18.420 23.683 1.00 34.09 86 ALA A O 1
ATOM 687 N N . PRO A 1 87 ? 49.846 -17.880 22.431 1.00 46.62 87 PRO A N 1
ATOM 688 C CA . PRO A 1 87 ? 48.487 -17.893 21.852 1.00 46.62 87 PRO A CA 1
ATOM 689 C C . PRO A 1 87 ? 48.495 -17.764 20.296 1.00 46.62 87 PRO A C 1
ATOM 691 O O . PRO A 1 87 ? 49.575 -17.808 19.711 1.00 46.62 87 PRO A O 1
ATOM 694 N N . SER A 1 88 ? 47.315 -17.575 19.658 1.00 35.69 88 SER A N 1
ATOM 695 C CA . SER A 1 88 ? 46.999 -17.097 18.267 1.00 35.69 88 SER A CA 1
ATOM 696 C C . SER A 1 88 ? 46.028 -18.076 17.556 1.00 35.69 88 SER A C 1
ATOM 698 O O . SER A 1 88 ? 46.345 -19.255 17.492 1.00 35.69 88 SER A O 1
ATOM 700 N N . GLU A 1 89 ? 44.852 -17.775 16.991 1.00 35.44 89 GLU A N 1
ATOM 701 C CA . GLU A 1 89 ? 44.113 -16.545 16.683 1.00 35.44 89 GLU A CA 1
ATOM 702 C C . GLU A 1 89 ? 42.587 -16.817 16.623 1.00 35.44 89 GLU A C 1
ATOM 704 O O . GLU A 1 89 ? 42.136 -17.937 16.378 1.00 35.44 89 GLU A O 1
ATOM 709 N N . ASP A 1 90 ? 41.840 -15.740 16.869 1.00 31.75 90 ASP A N 1
ATOM 710 C CA . ASP A 1 90 ? 40.420 -15.418 16.679 1.00 31.75 90 ASP A CA 1
ATOM 711 C C . ASP A 1 90 ? 39.434 -16.433 16.065 1.00 31.75 90 ASP A C 1
ATOM 713 O O . ASP A 1 90 ? 39.422 -16.743 14.874 1.00 31.75 90 ASP A O 1
ATOM 717 N N . SER A 1 91 ? 38.443 -16.784 16.890 1.00 35.44 91 SER A N 1
ATOM 718 C CA . SER A 1 91 ? 37.092 -17.171 16.468 1.00 35.44 91 SER A CA 1
ATOM 719 C C . SER A 1 91 ? 36.159 -15.961 16.626 1.00 35.44 91 SER A C 1
ATOM 721 O O . SER A 1 91 ? 36.164 -15.358 17.702 1.00 35.44 91 SER A O 1
ATOM 723 N N . PRO A 1 92 ? 35.313 -15.597 15.643 1.00 36.09 92 PRO A N 1
ATOM 724 C CA . PRO A 1 92 ? 34.318 -14.554 15.851 1.00 36.09 92 PRO A CA 1
ATOM 725 C C . PRO A 1 92 ? 33.220 -15.071 16.785 1.00 36.09 92 PRO A C 1
ATOM 727 O O . PRO A 1 92 ? 32.486 -16.002 16.453 1.00 36.09 92 PRO A O 1
ATOM 730 N N . LEU A 1 93 ? 33.124 -14.451 17.958 1.00 33.44 93 LEU A N 1
ATOM 731 C CA . LEU A 1 93 ? 32.044 -14.636 18.919 1.00 33.44 93 LEU A CA 1
ATOM 732 C C . LEU A 1 93 ? 30.696 -14.265 18.288 1.00 33.44 93 LEU A C 1
ATOM 734 O O . LEU A 1 93 ? 30.486 -13.135 17.840 1.00 33.44 93 LEU A O 1
ATOM 738 N N . GLU A 1 94 ? 29.766 -15.221 18.311 1.00 36.06 94 GLU A N 1
ATOM 739 C CA . GLU A 1 94 ? 28.335 -14.973 18.170 1.00 36.06 94 GLU A CA 1
ATOM 740 C C . GLU A 1 94 ? 27.903 -13.920 19.193 1.00 36.06 94 GLU A C 1
ATOM 742 O O . GLU A 1 94 ? 27.885 -14.150 20.403 1.00 36.06 94 GLU A O 1
ATOM 747 N N . SER A 1 95 ? 27.530 -12.748 18.691 1.00 36.56 95 SER A N 1
ATOM 748 C CA . SER A 1 95 ? 26.823 -11.750 19.481 1.00 36.56 95 SER A CA 1
ATOM 749 C C . SER A 1 95 ? 25.361 -12.179 19.578 1.00 36.56 95 SER A C 1
ATOM 751 O O . SER A 1 95 ? 24.563 -11.954 18.669 1.00 36.56 95 SER A O 1
ATOM 753 N N . GLN A 1 96 ? 25.022 -12.843 20.681 1.00 43.19 96 GLN A N 1
ATOM 754 C CA . GLN A 1 96 ? 23.647 -12.971 21.143 1.00 43.19 96 GLN A CA 1
ATOM 755 C C . GLN A 1 96 ? 23.136 -11.588 21.556 1.00 43.19 96 GLN A C 1
ATOM 757 O O . GLN A 1 96 ? 23.488 -11.085 22.619 1.00 43.19 96 GLN A O 1
ATOM 762 N N . GLU A 1 97 ? 22.243 -11.012 20.752 1.00 36.59 97 GLU A N 1
ATOM 763 C CA . GLU A 1 97 ? 21.265 -10.049 21.251 1.00 36.59 97 GLU A CA 1
ATOM 764 C C . GLU A 1 97 ? 19.847 -10.599 21.076 1.00 36.59 97 GLU A C 1
ATOM 766 O O . GLU A 1 97 ? 19.355 -10.921 19.993 1.00 36.59 97 GLU A O 1
ATOM 771 N N . THR A 1 98 ? 19.207 -10.744 22.227 1.00 47.94 98 THR A N 1
ATOM 772 C CA . THR A 1 98 ? 17.866 -11.246 22.487 1.00 47.94 98 THR A CA 1
ATOM 773 C C . THR A 1 98 ? 16.827 -10.344 21.816 1.00 47.94 98 THR A C 1
ATOM 775 O O . THR A 1 98 ? 16.550 -9.245 22.289 1.00 47.94 98 THR A O 1
ATOM 778 N N . GLY A 1 99 ? 16.231 -10.795 20.708 1.00 37.47 99 GLY A N 1
ATOM 779 C CA . GLY A 1 99 ? 15.348 -9.938 19.913 1.00 37.47 99 GLY A CA 1
ATOM 780 C C . GLY A 1 99 ? 14.329 -10.658 19.036 1.00 37.47 99 GLY A C 1
ATOM 781 O O . GLY A 1 99 ? 14.163 -10.271 17.887 1.00 37.47 99 GLY A O 1
ATOM 782 N N . GLY A 1 100 ? 13.626 -11.669 19.558 1.00 38.50 100 GLY A N 1
ATOM 783 C CA . GLY A 1 100 ? 12.391 -12.201 18.957 1.00 38.50 100 GLY A CA 1
ATOM 784 C C . GLY A 1 100 ? 12.518 -12.617 17.489 1.00 38.50 100 GLY A C 1
ATOM 785 O O . GLY A 1 100 ? 11.922 -11.998 16.610 1.00 38.50 100 GLY A O 1
ATOM 786 N N . THR A 1 101 ? 13.289 -13.667 17.220 1.00 37.25 101 THR A N 1
ATOM 787 C CA . THR A 1 101 ? 13.355 -14.291 15.898 1.00 37.25 101 THR A CA 1
ATOM 788 C C . THR A 1 101 ? 12.001 -14.918 15.577 1.00 37.25 101 THR A C 1
ATOM 790 O O . THR A 1 101 ? 11.641 -15.954 16.136 1.00 37.25 101 THR A O 1
ATOM 793 N N . THR A 1 102 ? 11.243 -14.320 14.659 1.00 48.75 102 THR A N 1
ATOM 794 C CA . THR A 1 102 ? 10.190 -15.042 13.942 1.00 48.75 102 THR A CA 1
ATOM 795 C C . THR A 1 102 ? 10.892 -16.175 13.198 1.00 48.75 102 THR A C 1
ATOM 797 O O . THR A 1 102 ? 11.569 -15.937 12.199 1.00 48.75 102 THR A O 1
ATOM 800 N N . GLN A 1 103 ? 10.846 -17.390 13.745 1.00 42.19 103 GLN A N 1
ATOM 801 C CA . GLN A 1 103 ? 11.455 -18.565 13.129 1.00 42.19 103 GLN A CA 1
ATOM 802 C C . GLN A 1 103 ? 10.668 -18.894 11.858 1.00 42.19 103 GLN A C 1
ATOM 804 O O . GLN A 1 103 ? 9.671 -19.612 11.889 1.00 42.19 103 GLN A O 1
ATOM 809 N N . PHE A 1 104 ? 11.083 -18.319 10.731 1.00 53.00 104 PHE A N 1
ATOM 810 C CA . PHE A 1 104 ? 10.646 -18.789 9.425 1.00 53.00 104 PHE A CA 1
ATOM 811 C C . PHE A 1 104 ? 11.223 -20.193 9.210 1.00 53.00 104 PHE A C 1
ATOM 813 O O . PHE A 1 104 ? 12.350 -20.448 9.650 1.00 53.00 104 PHE A O 1
ATOM 820 N N . PRO A 1 105 ? 10.492 -21.114 8.556 1.00 53.38 105 PRO A N 1
ATOM 821 C CA . PRO A 1 105 ? 11.063 -22.395 8.171 1.00 53.38 105 PRO A CA 1
ATOM 822 C C . PRO A 1 105 ? 12.370 -22.135 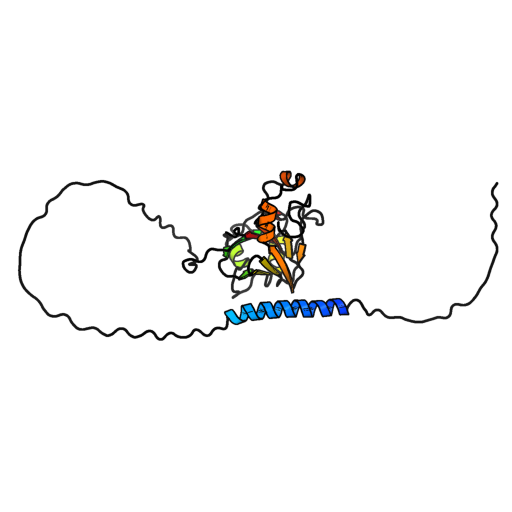7.421 1.00 53.38 105 PRO A C 1
ATOM 824 O O . PRO A 1 105 ? 12.426 -21.316 6.498 1.00 53.38 105 PRO A O 1
ATOM 827 N N . THR A 1 106 ? 13.428 -22.782 7.897 1.00 48.00 106 THR A N 1
ATOM 828 C CA . THR A 1 106 ? 14.802 -22.650 7.424 1.00 48.00 106 THR A CA 1
ATOM 829 C C . THR A 1 106 ? 14.843 -22.730 5.894 1.00 48.00 106 THR A C 1
ATOM 831 O O . THR A 1 106 ? 14.630 -23.789 5.314 1.00 48.00 106 THR A O 1
ATOM 834 N N . GLY A 1 107 ? 15.073 -21.586 5.235 1.00 62.84 107 GLY A N 1
ATOM 835 C CA . GLY A 1 107 ? 15.255 -21.490 3.781 1.00 62.84 107 GLY A CA 1
ATOM 836 C C . GLY A 1 107 ? 14.200 -20.705 2.992 1.00 62.84 107 GLY A C 1
ATOM 837 O O . GLY A 1 107 ? 14.416 -20.472 1.804 1.00 62.84 107 GLY A O 1
ATOM 838 N N . SER A 1 108 ? 13.092 -20.255 3.594 1.00 75.19 108 SER A N 1
ATOM 839 C CA . SER A 1 108 ? 12.118 -19.437 2.854 1.00 75.19 108 SER A CA 1
ATOM 840 C C . SER A 1 108 ? 12.570 -17.978 2.753 1.00 75.19 108 SER A C 1
ATOM 842 O O . SER A 1 108 ? 12.611 -17.264 3.754 1.00 75.19 108 SER A O 1
ATOM 844 N N . VAL A 1 109 ? 12.880 -17.523 1.538 1.00 89.06 109 VAL A N 1
ATOM 845 C CA . VAL A 1 109 ? 13.211 -16.119 1.251 1.00 89.06 109 VAL A CA 1
ATOM 846 C C . VAL A 1 109 ? 11.909 -15.319 1.127 1.00 89.06 109 VAL A C 1
ATOM 848 O O . VAL A 1 109 ? 11.010 -15.767 0.414 1.00 89.06 109 VAL A O 1
ATOM 851 N N . PRO A 1 110 ? 11.772 -14.159 1.795 1.00 94.56 110 PRO A N 1
ATOM 852 C CA . PRO A 1 110 ? 10.591 -13.328 1.630 1.00 94.56 110 PRO A CA 1
ATOM 853 C C . PRO A 1 110 ? 10.530 -12.756 0.214 1.00 94.56 110 PRO A C 1
ATOM 855 O O . PRO A 1 110 ? 11.536 -12.291 -0.317 1.00 94.56 110 PRO A O 1
ATOM 858 N N . TRP A 1 111 ? 9.344 -12.758 -0.385 1.00 95.31 111 TRP A N 1
ATOM 859 C CA . TRP A 1 111 ? 9.111 -12.147 -1.697 1.00 95.31 111 TRP A CA 1
ATOM 860 C C . TRP A 1 111 ? 8.719 -10.669 -1.581 1.00 95.31 111 TRP A C 1
ATOM 862 O O . TRP A 1 111 ? 8.896 -9.896 -2.524 1.00 95.31 111 TRP A O 1
ATOM 872 N N . CYS A 1 112 ? 8.243 -10.244 -0.408 1.00 97.12 112 CYS A N 1
ATOM 873 C CA . CYS A 1 112 ? 8.090 -8.835 -0.071 1.00 97.12 112 CYS A CA 1
ATOM 874 C C . CYS A 1 112 ? 8.259 -8.566 1.425 1.00 97.12 112 CYS A C 1
ATOM 876 O O . CYS A 1 112 ? 8.225 -9.474 2.258 1.00 97.12 112 CYS A O 1
ATOM 878 N N . GLN A 1 113 ? 8.380 -7.291 1.774 1.00 97.50 113 GLN A N 1
ATOM 879 C CA . GLN A 1 113 ? 8.247 -6.794 3.138 1.00 97.50 113 GLN A CA 1
ATOM 880 C C . GLN A 1 113 ? 7.128 -5.759 3.192 1.00 97.50 113 GLN A C 1
ATOM 882 O O . GLN A 1 113 ? 7.005 -4.918 2.306 1.00 97.50 113 GLN A O 1
ATOM 887 N N . VAL A 1 114 ? 6.306 -5.820 4.233 1.00 98.25 114 VAL A N 1
ATOM 888 C CA . VAL A 1 114 ? 5.201 -4.887 4.449 1.00 98.25 114 VAL A CA 1
ATOM 889 C C . VAL A 1 114 ? 5.525 -3.980 5.616 1.00 98.25 114 VAL A C 1
ATOM 891 O O . VAL A 1 114 ? 5.999 -4.417 6.664 1.00 98.25 114 VAL A O 1
ATOM 894 N N . ALA A 1 115 ? 5.238 -2.705 5.427 1.00 97.88 115 ALA A N 1
ATOM 895 C CA . ALA A 1 115 ? 5.611 -1.664 6.346 1.00 97.88 115 ALA A CA 1
ATOM 896 C C . ALA A 1 115 ? 4.395 -0.762 6.602 1.00 97.88 115 ALA A C 1
ATOM 898 O O . ALA A 1 115 ? 3.832 -0.191 5.666 1.00 97.88 115 ALA A O 1
ATOM 899 N N . TYR A 1 116 ? 3.970 -0.645 7.861 1.00 98.06 116 TYR A N 1
ATOM 900 C CA . TYR A 1 116 ? 2.801 0.148 8.245 1.00 98.06 116 TYR A CA 1
ATOM 901 C C . TYR A 1 116 ? 3.194 1.563 8.675 1.00 98.06 116 TYR A C 1
ATOM 903 O O . TYR A 1 116 ? 4.224 1.766 9.319 1.00 98.06 116 TYR A O 1
ATOM 911 N N . TRP A 1 117 ? 2.386 2.544 8.288 1.00 97.88 117 TRP A N 1
ATOM 912 C CA . TRP A 1 117 ? 2.626 3.959 8.528 1.00 97.88 117 TRP A CA 1
ATOM 913 C C . TRP A 1 117 ? 1.363 4.665 9.015 1.00 97.88 117 TRP A C 1
ATOM 915 O O . TRP A 1 117 ? 0.251 4.394 8.546 1.00 97.88 117 TRP A O 1
ATOM 925 N N . GLU A 1 118 ? 1.566 5.653 9.883 1.00 97.19 118 GLU A N 1
ATOM 926 C CA . GLU A 1 118 ? 0.526 6.566 10.337 1.00 97.19 118 GLU A CA 1
ATOM 927 C C . GLU A 1 118 ? 0.951 8.008 10.115 1.00 97.19 118 GLU A C 1
ATOM 929 O O . GLU A 1 118 ? 1.821 8.548 10.800 1.00 97.19 118 GLU A O 1
ATOM 934 N N . GLY A 1 119 ? 0.369 8.635 9.093 1.00 95.62 119 GLY A N 1
ATOM 935 C CA . GLY A 1 119 ? 0.886 9.893 8.574 1.00 95.62 119 GLY A CA 1
ATOM 936 C C . GLY A 1 119 ? 2.341 9.740 8.121 1.00 95.62 119 GLY A C 1
ATOM 937 O O . GLY A 1 119 ? 2.627 9.058 7.136 1.00 95.62 119 GLY A O 1
ATOM 938 N N . ARG A 1 120 ? 3.261 10.369 8.858 1.00 95.31 120 ARG A N 1
ATOM 939 C CA . ARG A 1 120 ? 4.710 10.367 8.590 1.00 95.31 120 ARG A CA 1
ATOM 940 C C . ARG A 1 120 ? 5.493 9.370 9.446 1.00 95.31 120 ARG A C 1
ATOM 942 O O . ARG A 1 120 ? 6.692 9.219 9.238 1.00 95.31 120 ARG A O 1
ATOM 949 N N . GLU A 1 121 ? 4.848 8.710 10.403 1.00 95.12 121 GLU A N 1
ATOM 950 C CA . GLU A 1 121 ? 5.532 7.861 11.378 1.00 95.12 121 GLU A CA 1
ATOM 951 C C . GLU A 1 121 ? 5.405 6.382 11.030 1.00 95.12 121 GLU A C 1
ATOM 953 O O . GLU A 1 121 ? 4.320 5.877 10.728 1.00 95.12 121 GLU A O 1
ATOM 958 N N . ARG A 1 122 ? 6.540 5.677 11.063 1.00 95.69 122 ARG A N 1
ATOM 959 C CA . ARG A 1 122 ? 6.592 4.225 10.895 1.00 95.69 122 ARG A CA 1
ATOM 960 C C . ARG A 1 122 ? 6.059 3.578 12.168 1.00 95.69 122 ARG A C 1
ATOM 962 O O . ARG A 1 122 ? 6.579 3.842 13.247 1.00 95.69 122 ARG A O 1
ATOM 969 N N . VAL A 1 123 ? 5.070 2.699 12.035 1.00 95.75 123 VAL A N 1
ATOM 970 C CA . VAL A 1 123 ? 4.469 2.003 13.176 1.00 95.75 123 VAL A CA 1
ATOM 971 C C . VAL A 1 123 ? 4.820 0.524 13.123 1.00 95.75 123 VAL A C 1
ATOM 973 O O . VAL A 1 123 ? 4.385 -0.208 12.233 1.00 95.75 123 VAL A O 1
ATOM 976 N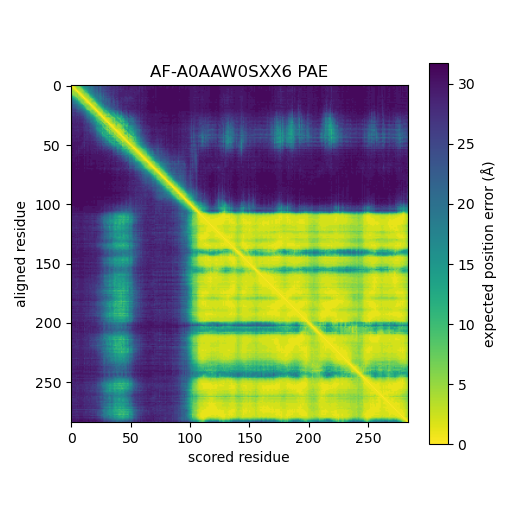 N . GLY A 1 124 ? 5.603 0.084 14.106 1.00 93.44 124 GLY A N 1
ATOM 977 C CA . GLY A 1 124 ? 6.094 -1.287 14.193 1.00 93.44 124 GLY A CA 1
ATOM 978 C C . GLY A 1 124 ? 7.275 -1.586 13.261 1.00 93.44 124 GLY A C 1
ATOM 979 O O . GLY A 1 124 ? 7.856 -0.702 12.631 1.00 93.44 124 GLY A O 1
ATOM 980 N N . ARG A 1 125 ? 7.662 -2.865 13.218 1.00 92.94 125 ARG A N 1
ATOM 981 C CA . ARG A 1 125 ? 8.781 -3.366 12.403 1.00 92.94 125 ARG A CA 1
ATOM 982 C C . ARG A 1 125 ? 8.322 -3.693 10.978 1.00 92.94 125 ARG A C 1
ATOM 984 O O . ARG A 1 125 ? 7.133 -3.879 10.731 1.00 92.94 125 ARG A O 1
ATOM 991 N N . LEU A 1 126 ? 9.280 -3.827 10.060 1.00 95.38 126 LEU A N 1
ATOM 992 C CA . LEU A 1 126 ? 9.029 -4.437 8.752 1.00 95.38 126 LEU A CA 1
ATOM 993 C C . LEU A 1 126 ? 8.567 -5.885 8.929 1.00 95.38 126 LEU A C 1
ATOM 995 O O . LEU A 1 126 ? 9.195 -6.655 9.656 1.00 95.38 126 LEU A O 1
ATOM 999 N N . TYR A 1 127 ? 7.490 -6.252 8.241 1.00 96.19 127 TYR A N 1
ATOM 1000 C CA . TYR A 1 127 ? 6.934 -7.596 8.261 1.00 96.19 127 TYR A CA 1
ATOM 1001 C C . TYR A 1 127 ? 7.331 -8.346 6.979 1.00 96.19 127 TYR A C 1
ATOM 1003 O O . TYR A 1 127 ? 6.785 -8.047 5.913 1.00 96.19 127 TYR A O 1
ATOM 1011 N N . PRO A 1 128 ? 8.290 -9.287 7.028 1.00 96.38 128 PRO A N 1
ATOM 1012 C CA . PRO A 1 128 ? 8.666 -10.079 5.861 1.00 96.38 128 PRO A CA 1
ATOM 1013 C C . PRO A 1 128 ? 7.586 -11.114 5.525 1.00 96.38 128 PRO A C 1
ATOM 1015 O O . PRO A 1 128 ? 7.023 -11.757 6.410 1.00 96.38 128 PRO A O 1
ATOM 1018 N N . VAL A 1 129 ? 7.314 -11.285 4.233 1.00 96.12 129 VAL A N 1
ATOM 1019 C CA . VAL A 1 129 ? 6.282 -12.192 3.724 1.00 96.12 129 VAL A CA 1
ATOM 1020 C C . VAL A 1 129 ? 6.935 -13.310 2.932 1.00 96.12 129 VAL A C 1
ATOM 1022 O O . VAL A 1 129 ? 7.470 -13.090 1.848 1.00 96.12 129 VAL A O 1
ATOM 1025 N N . CYS A 1 130 ? 6.893 -14.510 3.501 1.00 94.38 130 CYS A N 1
ATOM 1026 C CA . CYS A 1 130 ? 7.446 -15.727 2.910 1.00 94.38 130 CYS A CA 1
ATOM 1027 C C . CYS A 1 130 ? 6.359 -16.610 2.278 1.00 94.38 130 CYS A C 1
ATOM 1029 O O . CYS A 1 130 ? 6.595 -17.252 1.260 1.00 94.38 130 CYS A O 1
ATOM 1031 N N . SER A 1 131 ? 5.163 -16.633 2.871 1.00 93.56 131 SER A N 1
ATOM 1032 C CA . SER A 1 131 ? 3.994 -17.352 2.347 1.00 93.56 131 SER A CA 1
ATOM 1033 C C . SER A 1 131 ? 3.455 -16.682 1.089 1.00 93.56 131 SER A C 1
ATOM 1035 O O . SER A 1 131 ? 3.530 -15.464 0.983 1.00 93.56 131 SER A O 1
ATOM 1037 N N . SER A 1 132 ? 2.825 -17.428 0.179 1.00 93.75 132 SER A N 1
ATOM 1038 C CA . SER A 1 132 ? 2.235 -16.859 -1.048 1.00 93.75 132 SER A CA 1
ATOM 1039 C C . SER A 1 132 ? 1.172 -15.785 -0.788 1.00 93.75 132 SER A C 1
ATOM 1041 O O . SER A 1 132 ? 0.938 -14.940 -1.646 1.00 93.75 132 SER A O 1
ATOM 1043 N N . SER A 1 133 ? 0.548 -15.779 0.392 1.00 96.12 133 SER A N 1
ATOM 1044 C CA . SER A 1 133 ? -0.449 -14.790 0.802 1.00 96.12 133 SER A CA 1
ATOM 1045 C C . SER A 1 133 ? -0.242 -14.301 2.236 1.00 96.12 133 SER A C 1
ATOM 1047 O O . SER A 1 133 ? 0.187 -15.061 3.104 1.00 96.12 133 SER A O 1
ATOM 1049 N N . LEU A 1 134 ? -0.643 -13.058 2.494 1.00 97.38 134 LEU A N 1
ATOM 1050 C CA . LEU A 1 134 ? -0.692 -12.410 3.799 1.00 97.38 134 LEU A CA 1
ATOM 1051 C C . LEU A 1 134 ? -2.026 -11.673 3.965 1.00 97.38 134 LEU A C 1
ATOM 1053 O O . LEU A 1 134 ? -2.389 -10.830 3.144 1.00 97.38 134 LEU A O 1
ATOM 1057 N N . ASN A 1 135 ? -2.715 -11.912 5.078 1.00 97.25 135 ASN A N 1
ATOM 1058 C CA . ASN A 1 135 ? -3.809 -11.046 5.509 1.00 97.25 135 ASN A CA 1
ATOM 1059 C C . ASN A 1 135 ? -3.247 -9.866 6.308 1.00 97.25 135 ASN A C 1
ATOM 1061 O O . ASN A 1 135 ? -2.428 -10.058 7.206 1.00 97.25 135 ASN A O 1
ATOM 1065 N N . ILE A 1 136 ? -3.726 -8.657 6.031 1.00 97.81 136 ILE A N 1
ATOM 1066 C CA . ILE A 1 136 ? -3.409 -7.445 6.791 1.00 97.81 136 ILE A CA 1
ATOM 1067 C C . ILE A 1 136 ? -4.725 -6.888 7.325 1.00 97.81 136 ILE A C 1
ATOM 1069 O O . ILE A 1 136 ? -5.615 -6.573 6.541 1.00 97.81 136 ILE A O 1
ATOM 1073 N N . MET A 1 137 ? -4.867 -6.790 8.643 1.00 96.31 137 MET A N 1
ATOM 1074 C CA . MET A 1 137 ? -6.142 -6.541 9.328 1.00 96.31 137 MET A CA 1
ATOM 1075 C C . MET A 1 137 ? -6.036 -5.340 10.267 1.00 96.31 137 MET A C 1
ATOM 1077 O O . MET A 1 137 ? -4.957 -5.040 10.767 1.00 96.31 137 MET A O 1
ATOM 1081 N N . GLY A 1 138 ? -7.153 -4.657 10.518 1.00 93.69 138 GLY A 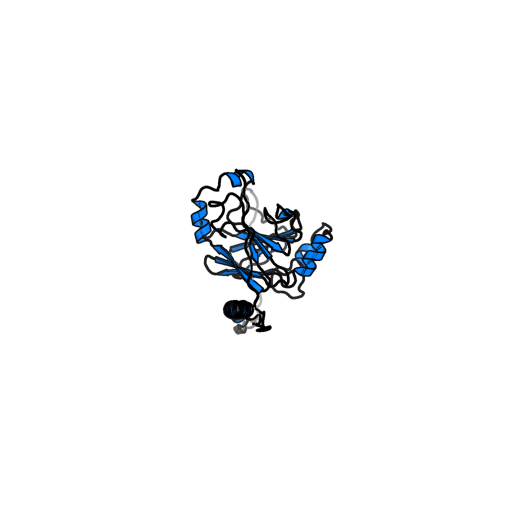N 1
ATOM 1082 C CA . GLY A 1 138 ? -7.219 -3.513 11.429 1.00 93.69 138 GLY A CA 1
ATOM 1083 C C . GLY A 1 138 ? -7.075 -3.943 12.884 1.00 93.69 138 GLY A C 1
ATOM 1084 O O . GLY A 1 138 ? -5.982 -3.907 13.437 1.00 93.69 138 GLY A O 1
ATOM 1085 N N . ASP A 1 139 ? -8.186 -4.359 13.483 1.00 87.38 139 ASP A N 1
ATOM 1086 C CA . ASP A 1 139 ? -8.254 -4.926 14.829 1.00 87.38 139 ASP A CA 1
ATOM 1087 C C . ASP A 1 139 ? -9.181 -6.141 14.771 1.00 87.38 139 ASP A C 1
ATOM 1089 O O . ASP A 1 139 ? -10.404 -6.015 14.720 1.00 87.38 139 ASP A O 1
ATOM 1093 N N . THR A 1 140 ? -8.608 -7.330 14.603 1.00 79.75 140 THR A N 1
ATOM 1094 C CA . THR A 1 140 ? -9.381 -8.572 14.505 1.00 79.75 140 THR A CA 1
ATOM 1095 C C . THR A 1 140 ? -8.800 -9.584 15.484 1.00 79.75 140 THR A C 1
ATOM 1097 O O . THR A 1 140 ? -7.737 -10.150 15.205 1.00 79.75 140 THR A O 1
ATOM 1100 N N . PRO A 1 141 ? -9.459 -9.819 16.635 1.00 69.50 141 PRO A N 1
ATOM 1101 C CA . PRO A 1 141 ? -9.005 -10.825 17.580 1.00 69.50 141 PRO A CA 1
ATOM 1102 C C . PRO A 1 141 ? -9.034 -12.193 16.892 1.00 69.50 141 PRO A C 1
ATOM 1104 O O . PRO A 1 141 ? -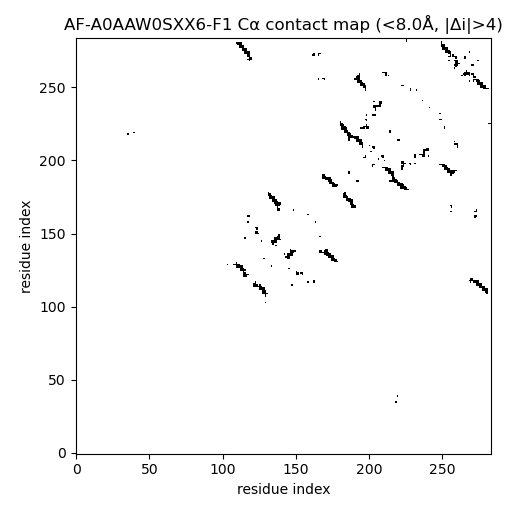10.032 -12.564 16.277 1.00 69.50 141 PRO A O 1
ATOM 1107 N N . HIS A 1 142 ? -7.923 -12.928 16.979 1.00 71.94 142 HIS A N 1
ATOM 1108 C CA . HIS A 1 142 ? -7.717 -14.245 16.350 1.00 71.94 142 HIS A CA 1
ATOM 1109 C C . HIS A 1 142 ? -7.571 -14.258 14.820 1.00 71.94 142 HIS A C 1
ATOM 1111 O O . HIS A 1 142 ? -7.655 -15.323 14.211 1.00 71.94 142 HIS A O 1
ATOM 1117 N N . GLY A 1 143 ? -7.327 -13.110 14.185 1.00 76.75 143 GLY A N 1
ATOM 1118 C CA . GLY A 1 143 ? -6.964 -13.086 12.771 1.00 76.75 143 GLY A CA 1
ATOM 1119 C C . GLY A 1 143 ? -5.595 -13.728 12.517 1.00 76.75 143 GLY A C 1
ATOM 1120 O O . GLY A 1 143 ? -4.639 -13.454 13.240 1.00 76.75 143 GLY A O 1
ATOM 1121 N N . ASP A 1 144 ? -5.487 -14.538 11.463 1.00 86.44 144 ASP A N 1
ATOM 1122 C CA . ASP A 1 144 ? -4.199 -15.012 10.946 1.00 86.44 144 ASP A CA 1
ATOM 1123 C C . ASP A 1 144 ? -3.585 -13.953 10.022 1.00 86.44 144 ASP A C 1
ATOM 1125 O O . ASP A 1 144 ? -4.259 -13.501 9.094 1.00 86.44 144 ASP A O 1
ATOM 1129 N N . GLY A 1 145 ? -2.337 -13.549 10.273 1.00 91.62 145 GLY A N 1
ATOM 1130 C CA . GLY A 1 145 ? -1.602 -12.544 9.499 1.00 91.62 145 GLY A CA 1
ATOM 1131 C C . GLY A 1 145 ? -1.133 -11.331 10.312 1.00 91.62 145 GLY A C 1
ATOM 1132 O O . GLY A 1 145 ? -0.824 -11.424 11.499 1.00 91.62 145 GLY A O 1
ATOM 1133 N N . LEU A 1 146 ? -1.044 -10.175 9.652 1.00 94.56 146 LEU A N 1
ATOM 1134 C CA . LEU A 1 146 ? -0.549 -8.925 10.227 1.00 94.56 146 LEU A CA 1
ATOM 1135 C C . LEU A 1 146 ? -1.694 -8.096 10.824 1.00 94.56 146 LEU A C 1
ATOM 1137 O O . LEU A 1 146 ? -2.523 -7.555 10.093 1.00 94.56 146 LEU A O 1
ATOM 1141 N N . SER A 1 147 ? -1.708 -7.949 12.149 1.00 95.06 147 SER A N 1
ATOM 1142 C CA . SER A 1 147 ? -2.635 -7.063 12.866 1.00 95.06 147 SER A CA 1
ATOM 1143 C C . SER A 1 147 ? -2.038 -5.663 13.035 1.00 95.06 147 SER A C 1
ATOM 1145 O O . SER A 1 147 ? -1.041 -5.480 13.738 1.00 95.06 147 SER A O 1
ATOM 1147 N N . LEU A 1 148 ? -2.661 -4.659 12.414 1.00 95.06 148 LEU A N 1
ATOM 1148 C CA . LEU A 1 148 ? -2.223 -3.264 12.495 1.00 95.06 148 LEU A CA 1
ATOM 1149 C C . LEU A 1 148 ? -2.454 -2.673 13.891 1.00 95.06 148 LEU A C 1
ATOM 1151 O O . LEU A 1 148 ? -1.624 -1.902 14.369 1.00 95.06 148 LEU A O 1
ATOM 1155 N N . ALA A 1 149 ? -3.526 -3.070 14.580 1.00 93.25 149 ALA A N 1
ATOM 1156 C CA . ALA A 1 149 ? -3.772 -2.691 15.969 1.00 93.25 149 ALA A CA 1
ATOM 1157 C C . ALA A 1 149 ? -2.679 -3.220 16.905 1.00 93.25 149 ALA A C 1
ATOM 1159 O O . ALA A 1 149 ? -2.228 -2.493 17.789 1.00 93.25 149 ALA A O 1
ATOM 1160 N N . SER A 1 150 ? -2.194 -4.444 16.677 1.00 92.50 150 SER A N 1
ATOM 1161 C CA . SER A 1 150 ? -1.101 -5.020 17.468 1.00 92.50 150 SER A CA 1
ATOM 1162 C C . SER A 1 150 ? 0.225 -4.291 17.229 1.00 92.50 150 SER A C 1
ATOM 1164 O O . SER A 1 150 ? 0.938 -4.013 18.187 1.00 92.50 150 SER A O 1
ATOM 1166 N N . LEU A 1 151 ? 0.536 -3.908 15.981 1.00 92.12 151 LEU A N 1
ATOM 1167 C CA . LEU A 1 151 ? 1.705 -3.060 15.694 1.00 92.12 151 LEU A CA 1
ATOM 1168 C C . LEU A 1 151 ? 1.595 -1.699 16.389 1.00 92.12 151 LEU A C 1
ATOM 1170 O O . LEU A 1 151 ? 2.548 -1.217 16.998 1.00 92.12 151 LEU A O 1
ATOM 1174 N N . ALA A 1 152 ? 0.413 -1.094 16.311 1.00 91.25 152 ALA A N 1
ATOM 1175 C CA . ALA A 1 152 ? 0.122 0.197 16.901 1.00 91.25 152 ALA A CA 1
ATOM 1176 C C . ALA A 1 152 ? 0.166 0.209 18.433 1.00 91.25 152 ALA A C 1
ATOM 1178 O O . ALA A 1 152 ? 0.540 1.226 19.012 1.00 91.25 152 ALA A O 1
ATOM 1179 N N . ALA A 1 153 ? -0.201 -0.894 19.089 1.00 89.31 153 ALA A N 1
ATOM 1180 C CA . ALA A 1 153 ? -0.144 -1.026 20.544 1.00 89.31 153 ALA A CA 1
ATOM 1181 C C . ALA A 1 153 ? 1.290 -0.933 21.095 1.00 89.31 153 ALA A C 1
ATOM 1183 O O . ALA A 1 153 ? 1.479 -0.627 22.269 1.00 89.31 153 ALA A O 1
ATOM 1184 N N . HIS A 1 154 ? 2.295 -1.171 20.250 1.00 83.50 154 HIS A N 1
ATOM 1185 C CA . HIS A 1 154 ? 3.710 -1.032 20.589 1.00 83.50 154 HIS A CA 1
ATOM 1186 C C . HIS A 1 154 ? 4.309 0.318 20.168 1.00 83.50 154 HIS A C 1
ATOM 1188 O O . HIS A 1 154 ? 5.504 0.531 20.358 1.00 83.50 154 HIS A O 1
ATOM 1194 N N . SER A 1 155 ? 3.510 1.231 19.603 1.00 85.75 155 SER A N 1
ATOM 1195 C CA . SER A 1 155 ? 3.977 2.585 19.303 1.00 85.75 155 SER A CA 1
ATOM 1196 C C . SER A 1 155 ? 4.066 3.429 20.574 1.00 85.75 155 SER A C 1
ATOM 1198 O O . SER A 1 155 ? 3.170 3.404 21.417 1.00 85.75 155 SER A O 1
ATOM 1200 N N . HIS A 1 156 ? 5.125 4.231 20.683 1.00 78.56 156 HIS A N 1
ATOM 1201 C CA . HIS A 1 156 ? 5.292 5.208 21.762 1.00 78.56 156 HIS A CA 1
ATOM 1202 C C . HIS A 1 156 ? 4.598 6.548 21.472 1.00 78.56 156 HIS A C 1
ATOM 1204 O O . HIS A 1 156 ? 4.521 7.401 22.356 1.00 78.56 156 HIS A O 1
ATOM 1210 N N . THR A 1 157 ? 4.084 6.745 20.254 1.00 85.12 157 THR A N 1
ATOM 1211 C CA . THR A 1 157 ? 3.425 7.986 19.838 1.00 85.12 157 THR A CA 1
ATOM 1212 C C . THR A 1 157 ? 1.909 7.887 19.965 1.00 85.12 157 THR A C 1
ATOM 1214 O O . THR A 1 157 ? 1.288 6.865 19.659 1.00 85.12 157 THR A O 1
ATOM 1217 N N . SER A 1 158 ? 1.284 8.958 20.461 1.00 87.88 158 SER A N 1
ATOM 1218 C CA . SER A 1 158 ? -0.168 9.009 20.599 1.00 87.88 158 SER A CA 1
ATOM 1219 C C . SER A 1 158 ? -0.810 9.274 19.227 1.00 87.88 158 SER A C 1
ATOM 1221 O O . SER A 1 158 ? -0.508 10.281 18.584 1.00 87.88 158 SER A O 1
ATOM 1223 N N . PRO A 1 159 ? -1.706 8.396 18.738 1.00 92.25 159 PRO A N 1
ATOM 1224 C CA . PRO A 1 159 ? -2.271 8.562 17.408 1.00 92.25 159 PRO A CA 1
ATOM 1225 C C . PRO A 1 159 ? -3.241 9.745 17.380 1.00 92.25 159 PRO A C 1
ATOM 1227 O O . PRO A 1 159 ? -4.049 9.933 18.298 1.00 92.25 159 PRO A O 1
ATOM 1230 N N . SER A 1 160 ? -3.211 10.508 16.286 1.00 94.88 160 SER A N 1
ATOM 1231 C CA . SER A 1 160 ? -4.175 11.587 16.055 1.00 94.88 160 SER A CA 1
ATOM 1232 C C . SER A 1 160 ? -5.611 11.054 15.953 1.00 94.88 160 SER A C 1
ATOM 1234 O O . SER A 1 160 ? -5.854 9.879 15.665 1.00 94.88 160 SER A O 1
ATOM 1236 N N . GLU A 1 161 ? -6.603 11.926 16.134 1.00 96.12 161 GLU A N 1
ATOM 1237 C CA . GLU A 1 161 ? -8.011 11.522 16.039 1.00 96.12 161 GLU A CA 1
ATOM 1238 C C . GLU A 1 161 ? -8.375 10.972 14.646 1.00 96.12 161 GLU A C 1
ATOM 1240 O O . GLU A 1 161 ? -9.160 10.032 14.521 1.00 96.12 161 GLU A O 1
ATOM 1245 N N . GLN A 1 162 ? -7.757 11.502 13.585 1.00 96.06 162 GLN A N 1
ATOM 1246 C CA . GLN A 1 162 ? -7.967 11.004 12.223 1.00 96.06 162 GLN A CA 1
ATOM 1247 C C . GLN A 1 162 ? -7.419 9.584 12.034 1.00 96.06 162 GLN A C 1
ATOM 1249 O O . GLN A 1 162 ? -8.042 8.783 11.332 1.00 96.06 162 GLN A O 1
ATOM 1254 N N . VAL A 1 163 ? -6.285 9.272 12.668 1.00 96.88 163 VAL A N 1
ATOM 1255 C CA . VAL A 1 163 ? -5.689 7.929 12.677 1.00 96.88 163 VAL A CA 1
ATOM 1256 C C . VAL A 1 163 ? -6.616 6.959 13.399 1.00 96.88 163 VAL A C 1
ATOM 1258 O O . VAL A 1 163 ? -7.016 5.962 12.804 1.00 96.88 163 VAL A O 1
ATOM 1261 N N . LYS A 1 164 ? -7.053 7.289 14.623 1.00 95.38 164 LYS A N 1
ATOM 1262 C CA . LYS A 1 164 ? -7.979 6.451 15.412 1.00 95.38 164 LYS A CA 1
ATOM 1263 C C . LYS A 1 164 ? -9.247 6.102 14.622 1.00 95.38 164 LYS A C 1
ATOM 1265 O O . LYS A 1 164 ? -9.532 4.928 14.401 1.00 95.38 164 LYS A O 1
ATOM 1270 N N . ARG A 1 165 ? -9.918 7.118 14.064 1.00 96.06 165 ARG A N 1
ATOM 1271 C CA . ARG A 1 165 ? -11.124 6.948 13.228 1.00 96.06 165 ARG A CA 1
ATOM 1272 C C . ARG A 1 165 ? -10.882 6.138 11.953 1.00 96.06 165 ARG A C 1
ATOM 1274 O O . ARG A 1 165 ? -11.831 5.603 11.382 1.00 96.06 165 ARG A O 1
ATOM 1281 N N . THR A 1 166 ? -9.655 6.129 11.431 1.00 96.94 166 THR A N 1
ATOM 1282 C CA . THR A 1 166 ? -9.313 5.334 10.245 1.00 96.94 166 THR A CA 1
ATOM 1283 C C . THR A 1 166 ? -9.056 3.885 10.633 1.00 96.94 166 THR A C 1
ATOM 1285 O O . THR A 1 166 ? -9.633 3.015 9.990 1.00 96.94 166 THR A O 1
ATOM 1288 N N . ARG A 1 167 ? -8.295 3.623 11.709 1.00 95.44 167 ARG A N 1
ATOM 1289 C CA . ARG A 1 167 ? -8.051 2.271 12.247 1.00 95.44 167 ARG A CA 1
ATOM 1290 C C . ARG A 1 167 ? -9.352 1.506 12.493 1.00 95.44 167 ARG A C 1
ATOM 1292 O O . ARG A 1 167 ? -9.483 0.378 12.029 1.00 95.44 167 ARG A O 1
ATOM 1299 N N . GLU A 1 168 ? -10.334 2.158 13.115 1.00 94.75 168 GLU A N 1
ATOM 1300 C CA . GLU A 1 168 ? -11.675 1.600 13.373 1.00 94.75 168 GLU A CA 1
ATOM 1301 C C . GLU A 1 168 ? -12.387 1.108 12.102 1.00 94.75 168 GLU A C 1
ATOM 1303 O O . GLU A 1 168 ? -13.211 0.202 12.155 1.00 94.75 168 GLU A O 1
ATOM 1308 N N . LYS A 1 169 ? -12.071 1.694 10.942 1.00 95.25 169 LYS A N 1
ATOM 1309 C CA . LYS A 1 169 ? -12.720 1.389 9.661 1.00 95.25 169 LYS A CA 1
ATOM 1310 C C . LYS A 1 169 ? -11.964 0.381 8.804 1.00 95.25 169 LYS A C 1
ATOM 1312 O O . LYS A 1 169 ? -12.498 -0.044 7.783 1.00 95.25 169 LYS A O 1
ATOM 1317 N N . ILE A 1 170 ? -10.729 0.025 9.169 1.00 96.31 170 ILE A N 1
ATOM 1318 C CA . ILE A 1 170 ? -9.936 -0.944 8.401 1.00 96.31 170 ILE A CA 1
ATOM 1319 C C . ILE A 1 170 ? -10.611 -2.321 8.451 1.00 96.31 170 ILE A C 1
ATOM 1321 O O . ILE A 1 170 ? -10.681 -2.999 7.427 1.00 96.31 170 ILE A O 1
ATOM 1325 N N . GLY A 1 171 ? -11.142 -2.722 9.612 1.00 94.56 171 GLY A N 1
ATOM 1326 C CA . GLY A 1 171 ? -11.837 -4.001 9.780 1.00 94.56 171 GLY A CA 1
ATOM 1327 C C . GLY A 1 171 ? -10.972 -5.184 9.333 1.00 94.56 171 GLY A C 1
ATOM 1328 O O . GLY A 1 171 ? -9.819 -5.305 9.747 1.00 94.56 171 GLY A O 1
ATOM 1329 N N . LEU A 1 172 ? -11.499 -6.016 8.428 1.00 95.12 172 LEU A N 1
ATOM 1330 C CA . LEU A 1 172 ? -10.790 -7.171 7.849 1.00 95.12 172 LEU A CA 1
ATOM 1331 C C . LEU A 1 172 ? -9.600 -6.793 6.943 1.00 95.12 172 LEU A C 1
ATOM 1333 O O . LEU A 1 172 ? -8.852 -7.678 6.511 1.00 95.12 172 LEU A O 1
ATOM 1337 N N . GLY A 1 173 ? -9.445 -5.502 6.635 1.00 97.00 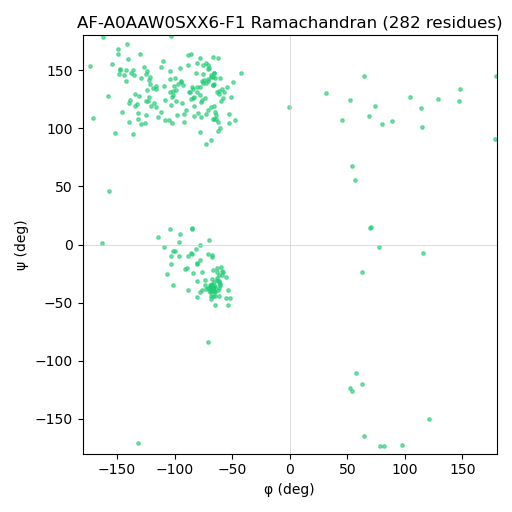173 GLY A N 1
ATOM 1338 C CA . GLY A 1 173 ? -8.326 -4.925 5.901 1.00 97.00 173 GLY A CA 1
ATOM 1339 C C . GLY A 1 173 ? -8.199 -5.455 4.476 1.00 97.00 173 GLY A C 1
ATOM 1340 O O . GLY A 1 173 ? -9.094 -5.275 3.653 1.00 97.00 173 GLY A O 1
ATOM 1341 N N . LEU A 1 174 ? -7.069 -6.072 4.146 1.00 98.00 174 LEU A N 1
ATOM 1342 C CA . LEU A 1 174 ? -6.801 -6.577 2.802 1.00 98.00 174 LEU A CA 1
ATOM 1343 C C . LEU A 1 174 ? -6.085 -7.925 2.823 1.00 98.00 174 LEU A C 1
ATOM 1345 O O . LEU A 1 174 ? -5.467 -8.298 3.818 1.00 98.00 174 LEU A O 1
ATOM 1349 N N . VAL A 1 175 ? -6.168 -8.646 1.708 1.00 98.25 175 VAL A N 1
ATOM 1350 C CA . VAL A 1 175 ? -5.321 -9.812 1.436 1.00 98.25 175 VAL A CA 1
ATOM 1351 C C . VAL A 1 175 ? -4.329 -9.422 0.357 1.00 98.25 175 VAL A C 1
ATOM 1353 O O . VAL A 1 175 ? -4.726 -8.969 -0.718 1.00 98.25 175 VAL A O 1
ATOM 1356 N N . LEU A 1 176 ? -3.051 -9.584 0.665 1.00 98.44 176 LEU A N 1
ATOM 1357 C CA . LEU A 1 176 ? -1.936 -9.407 -0.247 1.00 98.44 176 LEU A CA 1
ATOM 1358 C C . LEU A 1 176 ? -1.466 -10.797 -0.668 1.00 98.44 176 LEU A C 1
ATOM 1360 O O . LEU A 1 176 ? -1.195 -11.623 0.198 1.00 98.44 176 LEU A O 1
ATOM 1364 N N . TYR A 1 177 ? -1.360 -11.078 -1.961 1.00 96.81 177 TYR A N 1
ATOM 1365 C CA . TYR A 1 177 ? -0.840 -12.371 -2.400 1.00 96.81 177 TYR A CA 1
ATOM 1366 C C . TYR A 1 177 ? -0.061 -12.283 -3.707 1.00 96.81 177 TYR A C 1
ATOM 1368 O O . TYR A 1 177 ? -0.329 -11.430 -4.556 1.00 96.81 177 TYR A O 1
ATOM 1376 N N . GLN A 1 178 ? 0.913 -13.175 -3.845 1.00 96.38 178 GLN A N 1
ATOM 1377 C CA . GLN A 1 178 ? 1.716 -13.365 -5.039 1.00 96.38 178 GLN A CA 1
ATOM 1378 C C . GLN A 1 178 ? 1.250 -14.620 -5.775 1.00 96.38 178 GLN A C 1
ATOM 1380 O O . GLN A 1 178 ? 1.118 -15.691 -5.182 1.00 96.38 178 GLN A O 1
ATOM 1385 N N . ASP A 1 179 ? 1.044 -14.478 -7.079 1.00 94.88 179 ASP A N 1
ATOM 1386 C CA . ASP A 1 179 ? 0.788 -15.577 -8.001 1.00 94.88 179 ASP A CA 1
ATOM 1387 C C . ASP A 1 179 ? 1.701 -15.419 -9.223 1.00 94.88 179 ASP A C 1
ATOM 1389 O O . ASP A 1 179 ? 1.551 -14.487 -10.021 1.00 94.88 179 ASP A O 1
ATOM 1393 N N . GLY A 1 180 ? 2.712 -16.287 -9.314 1.00 93.06 180 GLY A N 1
ATOM 1394 C CA . GLY A 1 180 ? 3.786 -16.190 -10.301 1.00 93.06 180 GLY A CA 1
ATOM 1395 C C . GLY A 1 180 ? 4.455 -14.808 -10.314 1.00 93.06 180 GLY A C 1
ATOM 1396 O O . GLY A 1 180 ? 4.931 -14.312 -9.290 1.00 93.06 180 GLY A O 1
ATOM 1397 N N . ASP A 1 181 ? 4.451 -14.172 -11.488 1.00 93.94 181 ASP A N 1
ATOM 1398 C CA . ASP A 1 181 ? 5.045 -12.850 -11.730 1.00 93.94 181 ASP A CA 1
ATOM 1399 C C . ASP A 1 181 ? 4.115 -11.675 -11.376 1.00 93.94 181 ASP A C 1
ATOM 1401 O O . ASP A 1 181 ? 4.360 -10.532 -11.784 1.00 93.94 181 ASP A O 1
ATOM 1405 N N . ARG A 1 182 ? 3.025 -11.920 -10.643 1.00 95.81 182 ARG A N 1
ATOM 1406 C CA . ARG A 1 182 ? 2.037 -10.893 -10.314 1.00 95.81 182 ARG A CA 1
ATOM 1407 C C . ARG A 1 182 ? 1.737 -10.843 -8.832 1.00 95.81 182 ARG A C 1
ATOM 1409 O O . ARG A 1 182 ? 1.637 -11.862 -8.157 1.00 95.81 182 ARG A O 1
ATOM 1416 N N . VAL A 1 183 ? 1.525 -9.626 -8.350 1.00 97.69 183 VAL A N 1
ATOM 1417 C CA . VAL A 1 183 ? 1.111 -9.360 -6.974 1.00 97.69 183 VAL A CA 1
ATOM 1418 C C . VAL A 1 183 ? -0.265 -8.723 -6.994 1.00 97.69 183 VAL A C 1
ATOM 1420 O O . VAL A 1 183 ? -0.532 -7.797 -7.766 1.00 97.69 183 VAL A O 1
ATOM 1423 N N . TRP A 1 184 ? -1.139 -9.215 -6.131 1.00 98.19 184 TRP A N 1
ATOM 1424 C CA . TRP A 1 184 ? -2.546 -8.864 -6.079 1.00 98.19 184 TRP A CA 1
ATOM 1425 C C . TRP A 1 184 ? -2.933 -8.345 -4.700 1.00 98.19 184 TRP A C 1
ATOM 1427 O O . TRP A 1 184 ? -2.395 -8.772 -3.679 1.00 98.19 184 TRP A O 1
ATOM 1437 N N . VAL A 1 185 ? -3.911 -7.440 -4.681 1.00 98.56 185 VAL A N 1
ATOM 1438 C CA . VAL A 1 185 ? -4.563 -6.976 -3.454 1.00 98.56 185 VAL A CA 1
ATOM 1439 C C . VAL A 1 185 ? -6.060 -7.177 -3.576 1.00 98.56 185 VAL A C 1
ATOM 1441 O O . VAL A 1 185 ? -6.689 -6.629 -4.483 1.00 98.56 185 VAL A O 1
ATOM 1444 N N . TYR A 1 186 ? -6.627 -7.915 -2.626 1.00 98.50 186 TYR A N 1
ATOM 1445 C CA . TYR A 1 186 ? -8.065 -8.045 -2.433 1.00 98.50 186 TYR A CA 1
ATOM 1446 C C . TYR A 1 186 ? -8.518 -7.186 -1.250 1.00 98.50 186 TYR A C 1
ATOM 1448 O O . TYR A 1 186 ? -8.062 -7.372 -0.120 1.00 98.50 186 TYR A O 1
ATOM 1456 N N . ASN A 1 187 ? -9.421 -6.239 -1.505 1.00 98.56 187 ASN A N 1
ATOM 1457 C CA . ASN A 1 187 ? -9.948 -5.353 -0.476 1.00 98.56 187 ASN A CA 1
ATOM 1458 C C . ASN A 1 187 ? -11.094 -6.023 0.297 1.00 98.56 187 ASN A C 1
ATOM 1460 O O . ASN A 1 187 ? -12.195 -6.178 -0.239 1.00 98.56 187 ASN A O 1
ATOM 1464 N N . ARG A 1 188 ? -10.848 -6.358 1.566 1.00 97.50 188 ARG A N 1
ATOM 1465 C CA . ARG A 1 188 ? -11.850 -6.902 2.498 1.00 97.50 188 ARG A CA 1
ATOM 1466 C C . ARG A 1 188 ? -12.392 -5.862 3.478 1.00 97.50 188 ARG A C 1
ATOM 1468 O O . ARG A 1 188 ? -13.282 -6.185 4.257 1.00 97.50 188 ARG A O 1
ATOM 1475 N N . ALA A 1 189 ? -11.853 -4.650 3.474 1.00 96.75 189 ALA A N 1
ATOM 1476 C CA . ALA A 1 189 ? -12.310 -3.567 4.320 1.00 96.75 189 ALA A CA 1
ATOM 1477 C C . ALA A 1 189 ? -13.631 -2.998 3.790 1.00 96.75 189 ALA A C 1
ATOM 1479 O O . ALA A 1 189 ? -13.886 -2.998 2.584 1.00 96.75 189 ALA A O 1
ATOM 1480 N N . ASP A 1 190 ? -14.423 -2.401 4.679 1.00 95.94 190 ASP A N 1
ATOM 1481 C CA . ASP A 1 190 ? -15.647 -1.673 4.307 1.00 95.94 190 ASP A CA 1
ATOM 1482 C C . ASP A 1 190 ? -15.360 -0.269 3.741 1.00 95.94 190 ASP A C 1
ATOM 1484 O O . ASP A 1 190 ? -16.264 0.477 3.352 1.00 95.94 190 ASP A O 1
ATOM 1488 N N . VAL A 1 191 ? -14.081 0.103 3.660 1.00 97.81 191 VAL A N 1
ATOM 1489 C CA . VAL A 1 191 ? -13.592 1.357 3.082 1.00 97.81 191 VAL A CA 1
ATOM 1490 C C . VAL A 1 191 ? -12.809 1.110 1.792 1.00 97.81 191 VAL A C 1
ATOM 1492 O O . VAL A 1 191 ? -12.218 0.046 1.606 1.00 97.81 191 VAL A O 1
ATOM 1495 N N . PRO A 1 192 ? -12.775 2.082 0.861 1.00 98.38 192 PRO A N 1
ATOM 1496 C CA . PRO A 1 192 ? -11.921 1.966 -0.313 1.00 98.38 192 PRO A CA 1
ATOM 1497 C C . PRO A 1 192 ? -10.441 1.979 0.078 1.00 98.38 192 PRO A C 1
ATOM 1499 O O . PRO A 1 192 ? -10.040 2.695 0.999 1.00 98.38 192 PRO A O 1
ATOM 1502 N N . LEU A 1 193 ? -9.638 1.248 -0.690 1.00 98.62 193 LEU A N 1
ATOM 1503 C CA . LEU A 1 193 ? -8.188 1.392 -0.708 1.00 98.62 193 LEU A CA 1
ATOM 1504 C C . LEU A 1 193 ? -7.786 2.320 -1.850 1.00 98.62 193 LEU A C 1
ATOM 1506 O O . LEU A 1 193 ? -8.477 2.418 -2.867 1.00 98.62 193 LEU A O 1
ATOM 1510 N N . PHE A 1 194 ? -6.662 2.995 -1.680 1.00 98.06 194 PHE A N 1
ATOM 1511 C CA . PHE A 1 194 ? -6.064 3.849 -2.697 1.00 98.06 194 PHE A CA 1
ATOM 1512 C C . PHE A 1 194 ? -4.646 3.361 -2.945 1.00 98.06 194 PHE A C 1
ATOM 1514 O O . PHE A 1 194 ? -3.883 3.234 -1.995 1.00 98.06 194 PHE A O 1
ATOM 1521 N N . VAL A 1 195 ? -4.318 3.025 -4.188 1.00 97.06 195 VAL A N 1
ATOM 1522 C CA . VAL A 1 195 ? -3.101 2.288 -4.537 1.00 97.06 195 VAL A CA 1
ATOM 1523 C C . VAL A 1 195 ? -2.285 3.064 -5.560 1.00 97.06 195 VAL A C 1
ATOM 1525 O O . VAL A 1 195 ? -2.824 3.481 -6.582 1.00 97.06 195 VAL A O 1
ATOM 1528 N N . THR A 1 196 ? -0.983 3.186 -5.326 1.00 93.75 196 THR A N 1
ATOM 1529 C CA . THR A 1 196 ? -0.003 3.584 -6.346 1.00 93.75 196 THR A CA 1
ATOM 1530 C C . THR A 1 196 ? 1.004 2.476 -6.538 1.00 93.75 196 THR A C 1
ATOM 1532 O O . THR A 1 196 ? 1.542 1.955 -5.558 1.00 93.75 196 THR A O 1
ATOM 1535 N N . SER A 1 197 ? 1.311 2.165 -7.790 1.00 93.12 197 SER A N 1
ATOM 1536 C CA . SER A 1 197 ? 2.326 1.178 -8.127 1.00 93.12 197 SER A CA 1
ATOM 1537 C C . SER A 1 197 ? 3.127 1.608 -9.355 1.00 93.12 197 SER A C 1
ATOM 1539 O O . SER A 1 197 ? 2.525 2.084 -10.319 1.00 93.12 197 SER A O 1
ATOM 1541 N N . PRO A 1 198 ? 4.450 1.371 -9.370 1.00 89.88 198 PRO A N 1
ATOM 1542 C CA . PRO A 1 198 ? 5.309 1.623 -10.526 1.00 89.88 198 PRO A CA 1
ATOM 1543 C C . PRO A 1 198 ? 4.927 0.838 -11.785 1.00 89.88 198 PRO A C 1
ATOM 1545 O O . PRO A 1 198 ? 5.336 1.208 -12.880 1.00 89.88 198 PRO A O 1
ATOM 1548 N N . THR A 1 199 ? 4.167 -0.255 -11.663 1.00 91.31 199 THR A N 1
ATOM 1549 C CA . THR A 1 199 ? 3.812 -1.124 -12.803 1.00 91.31 199 THR A CA 1
ATOM 1550 C C . THR A 1 199 ? 2.342 -1.039 -13.215 1.00 91.31 199 THR A C 1
ATOM 1552 O O . THR A 1 199 ? 1.930 -1.651 -14.211 1.00 91.31 199 THR A O 1
ATOM 1555 N N . LEU A 1 200 ? 1.559 -0.240 -12.490 1.00 86.69 200 LEU A N 1
ATOM 1556 C CA . LEU A 1 200 ? 0.169 0.064 -12.801 1.00 86.69 200 LEU A CA 1
ATOM 1557 C C . LEU A 1 200 ? 0.136 1.263 -13.772 1.00 86.69 200 LEU A C 1
ATOM 1559 O O . LEU A 1 200 ? 0.861 2.234 -13.587 1.00 86.69 200 LEU A O 1
ATOM 1563 N N . ASP A 1 201 ? -0.630 1.154 -14.862 1.00 71.06 201 ASP A N 1
ATOM 1564 C CA . ASP A 1 201 ? -0.834 2.212 -15.871 1.00 71.06 201 ASP A CA 1
ATOM 1565 C C . ASP A 1 201 ? 0.417 2.802 -16.562 1.00 71.06 201 ASP A C 1
ATOM 1567 O O . ASP A 1 201 ? 0.613 4.013 -16.612 1.00 71.06 201 ASP A O 1
ATOM 1571 N N . GLY A 1 202 ? 1.256 1.959 -17.174 1.00 66.44 202 GLY A N 1
ATOM 1572 C CA . GLY A 1 202 ? 2.380 2.437 -18.007 1.00 66.44 202 GLY A CA 1
ATOM 1573 C C . GLY A 1 202 ? 3.599 2.938 -17.218 1.00 66.44 202 GLY A C 1
ATOM 1574 O O . GLY A 1 202 ? 4.617 3.279 -17.819 1.00 66.44 202 GLY A O 1
ATOM 1575 N N . GLY A 1 203 ? 3.507 2.938 -15.885 1.00 65.12 203 GLY A N 1
ATOM 1576 C CA . GLY A 1 203 ? 4.599 3.235 -14.962 1.00 65.12 203 GLY A CA 1
ATOM 1577 C C . GLY A 1 203 ? 5.143 4.661 -15.032 1.00 65.12 203 GLY A C 1
ATOM 1578 O O . GLY A 1 203 ? 4.547 5.556 -15.627 1.00 65.12 203 GLY A O 1
ATOM 1579 N N . LEU A 1 204 ? 6.321 4.857 -14.437 1.00 67.81 204 LEU A N 1
ATOM 1580 C CA . LEU A 1 204 ? 7.001 6.154 -14.266 1.00 67.81 204 LEU A CA 1
ATOM 1581 C C . LEU A 1 204 ? 7.554 6.759 -15.569 1.00 67.81 204 LEU A C 1
ATOM 1583 O O . LEU A 1 204 ? 8.263 7.760 -15.541 1.00 67.81 204 LEU A O 1
ATOM 1587 N N . HIS A 1 205 ? 7.301 6.118 -16.709 1.00 69.25 205 HIS A N 1
ATOM 1588 C CA . HIS A 1 205 ? 7.958 6.413 -17.989 1.00 69.25 205 HIS A CA 1
ATOM 1589 C C . HIS A 1 205 ? 7.033 7.135 -18.958 1.00 69.25 205 HIS A C 1
ATOM 1591 O O . HIS A 1 205 ? 7.484 7.825 -19.864 1.00 69.25 205 HIS A O 1
ATOM 1597 N N . THR A 1 206 ? 5.725 6.944 -18.795 1.00 68.56 206 THR A N 1
ATOM 1598 C CA . THR A 1 206 ? 4.722 7.438 -19.746 1.00 68.56 206 THR A CA 1
ATOM 1599 C C . THR A 1 206 ? 4.005 8.688 -19.251 1.00 68.56 206 THR A C 1
ATOM 1601 O O . THR A 1 206 ? 3.254 9.298 -20.011 1.00 68.56 206 THR A O 1
ATOM 1604 N N . ARG A 1 207 ? 4.208 9.068 -17.984 1.00 72.38 207 ARG A N 1
ATOM 1605 C CA . ARG A 1 207 ? 3.499 10.171 -17.333 1.00 72.38 207 ARG A CA 1
ATOM 1606 C C . ARG A 1 207 ? 4.410 10.963 -16.410 1.00 72.38 207 ARG A C 1
ATOM 1608 O O . ARG A 1 207 ? 5.309 10.407 -15.791 1.00 72.38 207 ARG A O 1
ATOM 1615 N N . SER A 1 208 ? 4.092 12.248 -16.279 1.00 74.06 208 SER A N 1
ATOM 1616 C CA . SER A 1 208 ? 4.759 13.197 -15.386 1.00 74.06 208 SER A CA 1
ATOM 1617 C C . SER A 1 208 ? 4.292 13.134 -13.928 1.00 74.06 208 SER A C 1
ATOM 1619 O O . SER A 1 208 ? 4.832 13.851 -13.099 1.00 74.06 208 SER A O 1
ATOM 1621 N N . HIS A 1 209 ? 3.287 12.313 -13.602 1.00 73.62 209 HIS A N 1
ATOM 1622 C CA . HIS A 1 209 ? 2.751 12.165 -12.245 1.00 73.62 209 HIS A CA 1
ATOM 1623 C C . HIS A 1 209 ? 2.259 10.736 -11.989 1.00 73.62 209 HIS A C 1
ATOM 1625 O O . HIS A 1 209 ? 1.792 10.049 -12.905 1.00 73.62 209 HIS A O 1
ATOM 1631 N N . PHE A 1 210 ? 2.311 10.305 -10.726 1.00 78.69 210 PHE A N 1
ATOM 1632 C CA . PHE A 1 210 ? 1.750 9.028 -10.288 1.00 78.69 210 PHE A CA 1
ATOM 1633 C C . PHE A 1 210 ? 0.218 9.026 -10.358 1.00 78.69 210 PHE A C 1
ATOM 1635 O O . PHE A 1 210 ? -0.443 10.027 -10.073 1.00 78.69 210 PHE A O 1
ATOM 1642 N N . ILE A 1 211 ? -0.361 7.865 -10.669 1.00 86.62 211 ILE A N 1
ATOM 1643 C CA . ILE A 1 211 ? -1.811 7.653 -10.623 1.00 86.62 211 ILE A CA 1
ATOM 1644 C C . ILE A 1 211 ? -2.169 6.895 -9.354 1.00 86.62 211 ILE A C 1
ATOM 1646 O O . ILE A 1 211 ? -1.632 5.823 -9.076 1.00 86.62 211 ILE A O 1
ATOM 1650 N N . VAL A 1 212 ? -3.135 7.438 -8.614 1.00 92.88 212 VAL A N 1
ATOM 1651 C CA . VAL A 1 212 ? -3.710 6.779 -7.442 1.00 92.88 212 VAL A CA 1
ATOM 1652 C C . VAL A 1 212 ? -5.012 6.085 -7.825 1.00 92.88 212 VAL A C 1
ATOM 1654 O O . VAL A 1 212 ? -6.033 6.723 -8.100 1.00 92.88 212 VAL A O 1
ATOM 1657 N N . HIS A 1 213 ? -4.986 4.759 -7.808 1.00 94.62 213 HIS A N 1
ATOM 1658 C CA . HIS A 1 213 ? -6.117 3.906 -8.139 1.00 94.62 213 HIS A CA 1
ATOM 1659 C C . HIS A 1 213 ? -7.007 3.681 -6.930 1.00 94.62 213 HIS A C 1
ATOM 1661 O O . HIS A 1 213 ? -6.566 3.178 -5.900 1.00 94.62 213 HIS A O 1
ATOM 1667 N N . LYS A 1 214 ? -8.295 3.989 -7.070 1.00 97.31 214 LYS A N 1
ATOM 1668 C CA . LYS A 1 214 ? -9.294 3.660 -6.055 1.00 97.31 214 LYS A CA 1
ATOM 1669 C C . LYS A 1 214 ? -9.766 2.217 -6.231 1.00 97.31 214 LYS A C 1
ATOM 1671 O O . LYS A 1 214 ? -10.385 1.894 -7.242 1.00 97.31 214 LYS A O 1
ATOM 1676 N N . LEU A 1 215 ? -9.553 1.388 -5.216 1.00 98.25 215 LEU A N 1
ATOM 1677 C CA . LEU A 1 215 ? -10.031 0.011 -5.127 1.00 98.25 215 LEU A CA 1
ATOM 1678 C C . LEU A 1 215 ? -11.213 -0.073 -4.141 1.00 98.25 215 LEU A C 1
ATOM 1680 O O . LEU A 1 215 ? -11.015 0.047 -2.928 1.00 98.25 215 LEU A O 1
ATOM 1684 N N . PRO A 1 216 ? -12.460 -0.248 -4.615 1.00 98.56 216 PRO A N 1
ATOM 1685 C CA . PRO A 1 216 ? -13.626 -0.339 -3.737 1.00 98.56 216 PRO A CA 1
ATOM 1686 C C . PRO A 1 216 ? -13.617 -1.600 -2.848 1.00 98.56 216 PRO A C 1
ATOM 1688 O O . PRO A 1 216 ? -12.934 -2.569 -3.182 1.00 98.56 216 PRO A O 1
ATOM 1691 N N . PRO A 1 217 ? -14.403 -1.624 -1.755 1.00 98.44 217 PRO A N 1
ATOM 1692 C CA . PRO A 1 217 ? -14.658 -2.839 -0.973 1.00 98.44 217 PRO A CA 1
ATOM 1693 C C . PRO A 1 217 ? -15.079 -4.033 -1.839 1.00 98.44 217 PRO A C 1
ATOM 1695 O O . PRO A 1 217 ? -15.845 -3.872 -2.798 1.00 98.44 217 PRO A O 1
ATOM 1698 N N . GLY A 1 218 ? -14.576 -5.227 -1.517 1.00 97.81 218 GLY A N 1
ATOM 1699 C CA . GLY A 1 218 ? -14.898 -6.482 -2.205 1.00 97.81 218 GLY A CA 1
ATOM 1700 C C . GLY A 1 218 ? -14.338 -6.604 -3.627 1.00 97.81 218 GLY A C 1
ATOM 1701 O O . GLY A 1 218 ? -14.797 -7.453 -4.386 1.00 97.81 218 GLY A O 1
ATOM 1702 N N . HIS A 1 219 ? -13.394 -5.743 -4.017 1.00 98.31 219 HIS A N 1
ATOM 1703 C CA . HIS A 1 219 ? -12.731 -5.801 -5.321 1.00 98.31 219 HIS A CA 1
ATOM 1704 C C . HIS A 1 219 ? -11.273 -6.223 -5.180 1.00 98.31 219 HIS A C 1
ATOM 1706 O O . HIS A 1 219 ? -10.646 -6.048 -4.134 1.00 98.31 219 HIS A O 1
ATOM 1712 N N . ILE A 1 220 ? -10.734 -6.739 -6.280 1.00 97.69 220 ILE A N 1
ATOM 1713 C CA . ILE A 1 220 ? -9.354 -7.180 -6.409 1.00 97.69 220 ILE A CA 1
ATOM 1714 C C . ILE A 1 220 ? -8.675 -6.487 -7.592 1.00 97.69 220 ILE A C 1
ATOM 1716 O O . ILE A 1 220 ? -9.325 -6.186 -8.595 1.00 97.69 220 ILE A O 1
ATOM 1720 N N . ILE A 1 221 ? -7.374 -6.227 -7.476 1.00 96.94 221 ILE A N 1
ATOM 1721 C CA . ILE A 1 221 ? -6.553 -5.661 -8.550 1.00 96.94 221 ILE A CA 1
ATOM 1722 C C . ILE A 1 221 ? -5.142 -6.257 -8.523 1.00 96.94 221 ILE A C 1
ATOM 1724 O O . ILE A 1 221 ? -4.604 -6.542 -7.452 1.00 96.94 221 ILE A O 1
ATOM 1728 N N . THR A 1 222 ? -4.535 -6.427 -9.700 1.00 96.81 222 THR A N 1
ATOM 1729 C CA . THR A 1 222 ? -3.092 -6.670 -9.808 1.00 96.81 222 THR A CA 1
ATOM 1730 C C . THR A 1 222 ? -2.372 -5.367 -9.495 1.00 96.81 222 THR A C 1
ATOM 1732 O O . THR A 1 222 ? -2.482 -4.402 -10.249 1.00 96.81 222 THR A O 1
ATOM 1735 N N . ILE A 1 223 ? -1.654 -5.328 -8.381 1.00 96.56 223 ILE A N 1
ATOM 1736 C CA . ILE A 1 223 ? -0.908 -4.146 -7.960 1.00 96.56 223 ILE A CA 1
ATOM 1737 C C . ILE A 1 223 ? 0.517 -4.144 -8.488 1.00 96.56 223 ILE A C 1
ATOM 1739 O O . ILE A 1 223 ? 1.110 -3.077 -8.547 1.00 96.56 223 ILE A O 1
ATOM 1743 N N . PHE A 1 224 ? 1.081 -5.290 -8.874 1.00 96.00 224 PHE A N 1
ATOM 1744 C CA . PHE A 1 224 ? 2.427 -5.327 -9.434 1.00 96.00 224 PHE A CA 1
ATOM 1745 C C . PHE A 1 224 ? 2.618 -6.443 -10.457 1.00 96.00 224 PHE A C 1
ATOM 1747 O O . PHE A 1 224 ? 2.033 -7.516 -10.318 1.00 96.00 224 PHE A O 1
ATOM 1754 N N . ASP A 1 225 ? 3.445 -6.187 -11.470 1.00 94.69 225 ASP A N 1
ATOM 1755 C CA . ASP A 1 225 ? 3.840 -7.157 -12.494 1.00 94.69 225 ASP A CA 1
ATOM 1756 C C . ASP A 1 225 ? 5.368 -7.126 -12.668 1.00 94.69 225 ASP A C 1
ATOM 1758 O O . ASP A 1 225 ? 5.932 -6.129 -13.130 1.00 94.69 225 ASP A O 1
ATOM 1762 N N . TYR A 1 226 ? 6.042 -8.218 -12.296 1.00 94.44 226 TYR A N 1
ATOM 1763 C CA . TYR A 1 226 ? 7.504 -8.318 -12.330 1.00 94.44 226 TYR A CA 1
ATOM 1764 C C . TYR A 1 226 ? 8.074 -8.204 -13.751 1.00 94.44 226 TYR A C 1
ATOM 1766 O O . TYR A 1 226 ? 9.161 -7.651 -13.943 1.00 94.44 226 TYR A O 1
ATOM 1774 N N . ASN A 1 227 ? 7.333 -8.649 -14.771 1.00 92.56 227 ASN A N 1
ATOM 1775 C CA . ASN A 1 227 ? 7.766 -8.526 -16.162 1.00 92.56 227 ASN A CA 1
ATOM 1776 C C . ASN A 1 227 ? 7.760 -7.064 -16.610 1.00 92.56 227 ASN A C 1
ATOM 1778 O O . ASN A 1 227 ? 8.709 -6.615 -17.260 1.00 92.56 227 ASN A O 1
ATOM 1782 N N . LYS A 1 228 ? 6.732 -6.302 -16.217 1.00 91.62 228 LYS A N 1
ATOM 1783 C CA . LYS A 1 228 ? 6.700 -4.854 -16.460 1.00 91.62 228 LYS A CA 1
ATOM 1784 C C . LYS A 1 228 ? 7.806 -4.138 -15.701 1.00 91.62 228 LYS A C 1
ATOM 1786 O O . LYS A 1 228 ? 8.489 -3.328 -16.311 1.00 91.62 228 LYS A O 1
ATOM 1791 N N . ALA A 1 229 ? 8.030 -4.470 -14.429 1.00 91.19 229 ALA A N 1
ATOM 1792 C CA . ALA A 1 229 ? 9.102 -3.867 -13.637 1.00 91.19 229 ALA A CA 1
ATOM 1793 C C . ALA A 1 229 ? 10.470 -4.022 -14.322 1.00 91.19 229 ALA A C 1
ATOM 1795 O O . ALA A 1 229 ? 11.191 -3.045 -14.502 1.00 91.19 229 ALA A O 1
ATOM 1796 N N . ARG A 1 230 ? 10.790 -5.226 -14.814 1.00 89.44 230 ARG A N 1
ATOM 1797 C CA . ARG A 1 230 ? 12.037 -5.487 -15.551 1.00 89.44 230 ARG A CA 1
ATOM 1798 C C . ARG A 1 230 ? 12.133 -4.728 -16.876 1.00 89.44 230 ARG A C 1
ATOM 1800 O O . ARG A 1 230 ? 13.226 -4.341 -17.285 1.00 89.44 230 ARG A O 1
ATOM 1807 N N . LEU A 1 231 ? 11.017 -4.543 -17.580 1.00 88.50 231 LEU A N 1
ATOM 1808 C CA . LEU A 1 231 ? 10.988 -3.724 -18.794 1.00 88.50 231 LEU A CA 1
ATOM 1809 C C . LEU A 1 231 ? 11.243 -2.247 -18.461 1.00 88.50 231 LEU A C 1
ATOM 1811 O O . LEU A 1 231 ? 12.030 -1.585 -19.127 1.00 88.50 231 LEU A O 1
ATOM 1815 N N . TYR A 1 232 ? 10.598 -1.762 -17.408 1.00 86.38 232 TYR A N 1
ATOM 1816 C CA . TYR A 1 232 ? 10.618 -0.383 -16.931 1.00 86.38 232 TYR A CA 1
ATOM 1817 C C . TYR A 1 232 ? 11.975 0.046 -16.375 1.00 86.38 232 TYR A C 1
ATOM 1819 O O . TYR A 1 232 ? 12.405 1.163 -16.638 1.00 86.38 232 TYR A O 1
ATOM 1827 N N . GLN A 1 233 ? 12.717 -0.865 -15.745 1.00 83.31 233 GLN A N 1
ATOM 1828 C CA . GLN A 1 233 ? 14.108 -0.633 -15.334 1.00 83.31 233 GLN A CA 1
ATOM 1829 C C . GLN A 1 233 ? 15.040 -0.265 -16.501 1.00 83.31 233 GLN A C 1
ATOM 1831 O O . GLN A 1 233 ? 16.075 0.360 -16.290 1.00 83.31 233 GLN A O 1
ATOM 1836 N N . LYS A 1 234 ? 14.692 -0.653 -17.734 1.00 85.44 234 LYS A N 1
ATOM 1837 C CA . LYS A 1 234 ? 15.473 -0.338 -18.942 1.00 85.44 234 LYS A CA 1
ATOM 1838 C C . LYS A 1 234 ? 15.074 0.992 -19.577 1.00 85.44 234 LYS A C 1
ATOM 1840 O O . LYS A 1 234 ? 15.732 1.431 -20.517 1.00 85.44 234 LYS A O 1
ATOM 1845 N N . LEU A 1 235 ? 13.981 1.597 -19.120 1.00 83.75 235 LEU A N 1
ATOM 1846 C CA . LEU A 1 235 ? 13.463 2.845 -19.654 1.00 83.75 235 LEU A CA 1
ATOM 1847 C C . LEU A 1 235 ? 13.890 4.012 -18.761 1.00 83.75 235 LEU A C 1
ATOM 1849 O O . LEU A 1 235 ? 13.900 3.877 -17.535 1.00 83.75 235 LEU A O 1
ATOM 1853 N N . PRO A 1 236 ? 14.200 5.182 -19.343 1.00 80.62 236 PRO A N 1
ATOM 1854 C CA . PRO A 1 236 ? 14.401 6.377 -18.544 1.00 80.62 236 PRO A CA 1
ATOM 1855 C C . PRO A 1 236 ? 13.118 6.701 -17.766 1.00 80.62 236 PRO A C 1
ATOM 1857 O O . PRO A 1 236 ? 11.998 6.499 -18.246 1.00 80.62 236 PRO A O 1
ATOM 1860 N N . ILE A 1 237 ? 13.284 7.186 -16.538 1.00 77.19 237 ILE A N 1
ATOM 1861 C CA . ILE A 1 237 ? 12.182 7.773 -15.771 1.00 77.19 237 ILE A CA 1
ATOM 1862 C C . ILE A 1 237 ? 11.786 9.086 -16.457 1.00 77.19 237 ILE A C 1
ATOM 1864 O O . ILE A 1 237 ? 12.644 9.790 -16.996 1.00 77.19 237 ILE A O 1
ATOM 1868 N N . HIS A 1 238 ? 10.493 9.410 -16.457 1.00 76.69 238 HIS A N 1
ATOM 1869 C CA . HIS A 1 238 ? 10.009 10.667 -17.016 1.00 76.69 238 HIS A CA 1
ATOM 1870 C C . HIS A 1 238 ? 10.708 11.865 -16.330 1.00 76.69 238 HIS A C 1
ATOM 1872 O O . HIS A 1 238 ? 10.733 11.904 -15.098 1.00 76.69 238 HIS A O 1
ATOM 1878 N N . PRO A 1 239 ? 11.250 12.852 -17.074 1.00 74.62 239 PRO A N 1
ATOM 1879 C CA . PRO A 1 239 ? 12.089 13.920 -16.512 1.00 74.62 239 PRO A CA 1
ATOM 1880 C C . PRO A 1 239 ? 11.452 14.683 -15.344 1.00 74.62 239 PRO A C 1
ATOM 1882 O O . PRO A 1 239 ? 12.119 14.974 -14.355 1.00 74.62 239 PRO A O 1
ATOM 1885 N N . ASP A 1 240 ? 10.150 14.955 -15.430 1.00 75.69 240 ASP A N 1
ATOM 1886 C CA . ASP A 1 240 ? 9.414 15.694 -14.396 1.00 75.69 240 ASP A CA 1
ATOM 1887 C C . ASP A 1 240 ? 9.418 14.985 -13.034 1.00 75.69 240 ASP A C 1
ATOM 1889 O O . ASP A 1 240 ? 9.465 15.646 -12.000 1.00 75.69 240 ASP A O 1
ATOM 1893 N N . LEU A 1 241 ? 9.461 13.649 -13.027 1.00 73.19 241 LEU A N 1
ATOM 1894 C CA . LEU A 1 241 ? 9.462 12.837 -11.809 1.00 73.19 241 LEU A CA 1
ATOM 1895 C C . LEU A 1 241 ? 10.831 12.790 -11.115 1.00 73.19 241 LEU A C 1
ATOM 1897 O O . LEU A 1 241 ? 10.912 12.387 -9.958 1.00 73.19 241 LEU A O 1
ATOM 1901 N N . LEU A 1 242 ? 11.910 13.225 -11.778 1.00 69.19 242 LEU A N 1
ATOM 1902 C CA . LEU A 1 242 ? 13.251 13.269 -11.177 1.00 69.19 242 LEU A CA 1
ATOM 1903 C C . LEU A 1 242 ? 13.351 14.298 -10.039 1.00 69.19 242 LEU A C 1
ATOM 1905 O O . LEU A 1 242 ? 14.219 14.178 -9.176 1.00 69.19 242 LEU A O 1
ATOM 1909 N N . HIS A 1 243 ? 12.461 15.297 -10.023 1.00 62.78 243 HIS A N 1
ATOM 1910 C CA . HIS A 1 243 ? 12.411 16.326 -8.982 1.00 62.78 243 HIS A CA 1
ATOM 1911 C C . HIS A 1 243 ? 11.688 15.856 -7.711 1.00 62.78 243 HIS A C 1
ATOM 1913 O O . HIS A 1 243 ? 11.858 16.473 -6.662 1.00 62.78 243 HIS A O 1
ATOM 1919 N N . GLU A 1 244 ? 10.928 14.755 -7.773 1.00 64.81 244 GLU A N 1
ATOM 1920 C CA . GLU A 1 244 ? 10.186 14.199 -6.627 1.00 64.81 244 GLU A CA 1
ATOM 1921 C C . GLU A 1 244 ? 11.039 13.270 -5.741 1.00 64.81 244 GLU A C 1
ATOM 1923 O O . GLU A 1 244 ? 10.535 12.574 -4.859 1.00 64.81 244 GLU A O 1
ATOM 1928 N N . GLY A 1 245 ? 12.360 13.298 -5.933 1.00 65.75 245 GLY A N 1
ATOM 1929 C CA . GLY A 1 245 ? 13.313 12.494 -5.181 1.00 65.75 245 GLY A CA 1
ATOM 1930 C C . GLY A 1 245 ? 13.438 11.060 -5.708 1.00 65.75 245 GLY A C 1
ATOM 1931 O O . GLY A 1 245 ? 12.914 10.717 -6.768 1.00 65.75 245 GLY A O 1
ATOM 1932 N N . PRO A 1 246 ? 14.194 10.201 -5.006 1.00 67.56 246 PRO A N 1
ATOM 1933 C CA . PRO A 1 246 ? 14.386 8.820 -5.426 1.00 67.56 246 PRO A CA 1
ATOM 1934 C C . PRO A 1 246 ? 13.062 8.048 -5.359 1.00 67.56 246 PRO A C 1
ATOM 1936 O O . PRO A 1 246 ? 12.469 7.884 -4.293 1.00 67.56 246 PRO A O 1
ATOM 1939 N N . ILE A 1 247 ? 12.614 7.548 -6.511 1.00 77.00 247 ILE A N 1
ATOM 1940 C CA . ILE A 1 247 ? 11.418 6.710 -6.619 1.00 77.00 247 ILE A CA 1
ATOM 1941 C C . ILE A 1 247 ? 11.833 5.244 -6.546 1.00 77.00 247 ILE A C 1
ATOM 1943 O O . ILE A 1 247 ? 12.589 4.762 -7.391 1.00 77.00 247 ILE A O 1
ATOM 1947 N N . ASP A 1 248 ? 11.297 4.516 -5.569 1.00 85.75 248 ASP A N 1
ATOM 1948 C CA . ASP A 1 248 ? 11.472 3.068 -5.495 1.00 85.75 248 ASP A CA 1
ATOM 1949 C C . ASP A 1 248 ? 10.547 2.367 -6.505 1.00 85.75 248 ASP A C 1
ATOM 1951 O O . ASP A 1 248 ? 9.323 2.335 -6.356 1.00 85.75 248 ASP A O 1
ATOM 1955 N N . GLN A 1 249 ? 11.148 1.796 -7.553 1.00 88.31 249 GLN A N 1
ATOM 1956 C CA . GLN A 1 249 ? 10.446 1.079 -8.623 1.00 88.31 249 GLN A CA 1
ATOM 1957 C C . GLN A 1 249 ? 9.862 -0.273 -8.180 1.00 88.31 249 GLN A C 1
ATOM 1959 O O . GLN A 1 249 ? 9.109 -0.885 -8.938 1.00 88.31 249 GLN A O 1
ATOM 1964 N N . ASN A 1 250 ? 10.179 -0.731 -6.967 1.00 92.06 250 ASN A N 1
ATOM 1965 C CA . ASN A 1 250 ? 9.688 -1.981 -6.393 1.00 92.06 250 ASN A CA 1
ATOM 1966 C C . ASN A 1 250 ? 8.792 -1.749 -5.166 1.00 92.06 250 ASN A C 1
ATOM 1968 O O . ASN A 1 250 ? 8.375 -2.712 -4.523 1.00 92.06 250 ASN A O 1
ATOM 1972 N N . ALA A 1 251 ? 8.456 -0.495 -4.851 1.00 94.00 251 ALA A N 1
ATOM 1973 C CA . ALA A 1 251 ? 7.549 -0.166 -3.761 1.00 94.00 251 ALA A CA 1
ATOM 1974 C C . ALA A 1 251 ? 6.132 0.108 -4.274 1.00 94.00 251 ALA A C 1
ATOM 1976 O O . ALA A 1 251 ? 5.895 1.009 -5.080 1.00 94.00 251 ALA A O 1
ATOM 1977 N N . VAL A 1 252 ? 5.157 -0.631 -3.751 1.00 96.19 252 VAL A N 1
ATOM 1978 C CA . VAL A 1 252 ? 3.732 -0.320 -3.909 1.00 96.19 252 VAL A CA 1
ATOM 1979 C C . VAL A 1 252 ? 3.242 0.359 -2.643 1.00 96.19 252 VAL A C 1
ATOM 1981 O O . VAL A 1 252 ? 3.536 -0.089 -1.537 1.00 96.19 252 VAL A O 1
ATOM 1984 N N . ARG A 1 253 ? 2.447 1.420 -2.787 1.00 97.06 253 ARG A N 1
ATOM 1985 C CA . ARG A 1 253 ? 1.861 2.117 -1.640 1.00 97.06 253 ARG A CA 1
ATOM 1986 C C . ARG A 1 253 ? 0.347 2.012 -1.648 1.00 97.06 253 ARG A C 1
ATOM 1988 O O . ARG A 1 253 ? -0.285 2.166 -2.694 1.00 97.06 253 ARG A O 1
ATOM 1995 N N . VAL A 1 254 ? -0.230 1.742 -0.480 1.00 98.38 254 VAL A N 1
ATOM 1996 C CA . VAL A 1 254 ? -1.667 1.508 -0.300 1.00 98.38 254 VAL A CA 1
ATOM 1997 C C . VAL A 1 254 ? -2.173 2.291 0.906 1.00 98.38 254 VAL A C 1
ATOM 1999 O O . VAL A 1 254 ? -1.746 2.037 2.022 1.00 98.38 254 VAL A O 1
ATOM 2002 N N . SER A 1 255 ? -3.117 3.208 0.717 1.00 98.50 255 SER A N 1
ATOM 2003 C CA . SER A 1 255 ? -3.770 3.941 1.810 1.00 98.50 255 SER A CA 1
ATOM 2004 C C . SER A 1 255 ? -5.175 3.411 2.084 1.00 98.50 255 SER A C 1
ATOM 2006 O O . SER A 1 255 ? -5.928 3.096 1.155 1.00 98.50 255 SER A O 1
ATOM 2008 N N . PHE A 1 256 ? -5.554 3.364 3.362 1.00 98.44 256 PHE A N 1
ATOM 2009 C CA . PHE A 1 256 ? -6.904 3.019 3.796 1.00 98.44 256 PHE A CA 1
ATOM 2010 C C . PHE A 1 256 ? -7.800 4.260 3.839 1.00 98.44 256 PHE A C 1
ATOM 2012 O O . PHE A 1 256 ? -7.457 5.282 4.433 1.00 98.44 256 PHE A O 1
ATOM 2019 N N . ALA A 1 257 ? -8.997 4.163 3.253 1.00 97.94 257 ALA A N 1
ATOM 2020 C CA . ALA A 1 257 ? -10.078 5.156 3.277 1.00 97.94 257 ALA A CA 1
ATOM 2021 C C . ALA A 1 257 ? -9.796 6.531 2.637 1.00 97.94 257 ALA A C 1
ATOM 2023 O O . ALA A 1 257 ? -10.751 7.211 2.245 1.00 97.94 257 ALA A O 1
ATOM 2024 N N . LYS A 1 258 ? -8.538 6.969 2.520 1.00 97.75 258 LYS A N 1
ATOM 2025 C CA . LYS A 1 258 ? -8.144 8.294 2.019 1.00 97.75 258 LYS A CA 1
ATOM 2026 C C . LYS A 1 258 ? -7.221 8.176 0.807 1.00 97.75 258 LYS A C 1
ATOM 2028 O O . LYS A 1 258 ? -6.203 7.499 0.877 1.00 97.75 258 LYS A O 1
ATOM 2033 N N . GLY A 1 259 ? -7.580 8.857 -0.279 1.00 96.56 259 GLY A N 1
ATOM 2034 C CA . GLY A 1 259 ? -6.723 9.026 -1.454 1.00 96.56 259 GLY A CA 1
ATOM 2035 C C . GLY A 1 259 ? -5.826 10.255 -1.341 1.00 96.56 259 GLY A C 1
ATOM 2036 O O . GLY A 1 259 ? -6.095 11.148 -0.529 1.00 96.56 259 GLY A O 1
ATOM 2037 N N . TRP A 1 260 ? -4.794 10.284 -2.178 1.00 95.44 260 TRP A N 1
ATOM 2038 C CA . TRP A 1 260 ? -3.820 11.367 -2.296 1.00 95.44 260 TRP A CA 1
ATOM 2039 C C . TRP A 1 260 ? -3.443 11.602 -3.766 1.00 95.44 260 TRP A C 1
ATOM 2041 O O . TRP A 1 260 ? -3.853 10.835 -4.637 1.00 95.44 260 TRP A O 1
ATOM 2051 N N . GLY A 1 261 ? -2.680 12.655 -4.037 1.00 91.62 261 GLY A N 1
ATOM 2052 C CA . GLY A 1 261 ? -2.213 13.045 -5.363 1.00 91.62 261 GLY A CA 1
ATOM 2053 C C . GLY A 1 261 ? -3.070 14.139 -6.016 1.00 91.62 261 GLY A C 1
ATOM 2054 O O . GLY A 1 261 ? -4.011 14.644 -5.400 1.00 91.62 261 GLY A O 1
ATOM 2055 N N . PRO A 1 262 ? -2.811 14.466 -7.297 1.00 87.12 262 PRO A N 1
ATOM 2056 C CA . PRO A 1 262 ? -3.321 15.681 -7.951 1.00 87.12 262 PRO A CA 1
ATOM 2057 C C . PRO A 1 262 ? -4.850 15.827 -7.978 1.00 87.12 262 PRO A C 1
ATOM 2059 O O . PRO A 1 262 ? -5.383 16.930 -8.044 1.00 87.12 262 PRO A O 1
ATOM 2062 N N . ASN A 1 263 ? -5.569 14.703 -7.928 1.00 88.69 263 ASN A N 1
ATOM 2063 C CA . ASN A 1 263 ? -7.034 14.661 -7.967 1.00 88.69 263 ASN A CA 1
ATOM 2064 C C . ASN A 1 263 ? -7.677 14.595 -6.572 1.00 88.69 263 ASN A C 1
ATOM 2066 O O . ASN A 1 263 ? -8.876 14.337 -6.447 1.00 88.69 263 ASN A O 1
ATOM 2070 N N . TYR A 1 264 ? -6.889 14.775 -5.515 1.00 93.56 264 TYR A N 1
ATOM 2071 C CA . TYR A 1 264 ? -7.326 14.683 -4.131 1.00 93.56 264 TYR A CA 1
ATOM 2072 C C . TYR A 1 264 ? -6.871 15.912 -3.350 1.00 93.56 264 TYR A C 1
ATOM 2074 O O . TYR A 1 264 ? -6.005 16.668 -3.769 1.00 93.56 264 TYR A O 1
ATOM 2082 N N . HIS A 1 265 ? -7.480 16.119 -2.182 1.00 93.88 265 HIS A N 1
ATOM 2083 C CA . HIS A 1 265 ? -7.079 17.204 -1.289 1.00 93.88 265 HIS A CA 1
ATOM 2084 C C . HIS A 1 265 ? -5.658 17.003 -0.738 1.00 93.88 265 HIS A C 1
ATOM 2086 O O . HIS A 1 265 ? -4.890 17.954 -0.661 1.00 93.88 265 HIS A O 1
ATOM 2092 N N . ARG A 1 266 ? -5.319 15.757 -0.387 1.00 95.06 266 ARG A N 1
ATOM 2093 C CA . ARG A 1 266 ? -3.980 15.359 0.062 1.00 95.06 266 ARG A CA 1
ATOM 2094 C C . ARG A 1 266 ? -3.083 15.238 -1.154 1.00 95.06 266 ARG A C 1
ATOM 2096 O O . ARG A 1 266 ? -3.473 14.528 -2.078 1.00 95.06 266 ARG A O 1
ATOM 2103 N N . GLN A 1 267 ? -1.921 15.873 -1.146 1.00 92.69 267 GLN A N 1
ATOM 2104 C CA . GLN A 1 267 ? -0.979 15.742 -2.257 1.00 92.69 267 GLN A CA 1
ATOM 2105 C C . GLN A 1 267 ? -0.053 14.553 -2.024 1.00 92.69 267 GLN A C 1
ATOM 2107 O O . GLN A 1 267 ? 0.144 13.745 -2.927 1.00 92.69 267 GLN A O 1
ATOM 2112 N N . GLU A 1 268 ? 0.373 14.357 -0.778 1.00 92.31 268 GLU A N 1
ATOM 2113 C CA . GLU A 1 268 ? 1.281 13.282 -0.401 1.00 92.31 268 GLU A CA 1
ATOM 2114 C C . GLU A 1 268 ? 0.581 12.132 0.316 1.00 92.31 268 GLU A C 1
ATOM 2116 O O . GLU A 1 268 ? -0.371 12.308 1.086 1.00 92.31 268 GLU A O 1
ATOM 2121 N N . ILE A 1 269 ? 1.118 10.923 0.142 1.00 95.00 269 ILE A N 1
ATOM 2122 C CA . ILE A 1 269 ? 0.630 9.761 0.892 1.00 95.00 269 ILE A CA 1
ATOM 2123 C C . ILE A 1 269 ? 0.860 9.921 2.397 1.00 95.00 269 ILE A C 1
ATOM 2125 O O . ILE A 1 2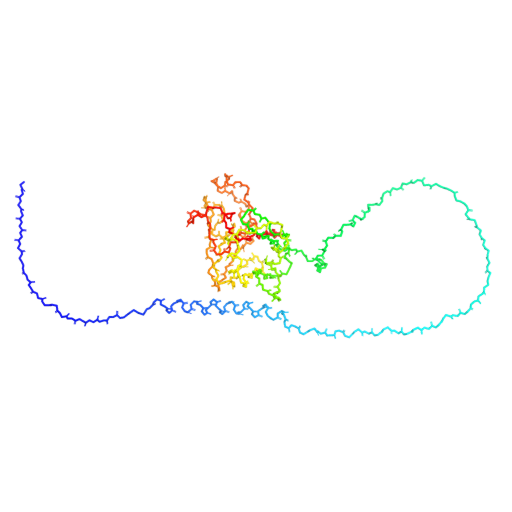69 ? 0.067 9.435 3.194 1.00 95.00 269 ILE A O 1
ATOM 2129 N N . THR A 1 270 ? 1.892 10.663 2.801 1.00 96.19 270 THR A N 1
ATOM 2130 C CA . THR A 1 270 ? 2.199 10.911 4.217 1.00 96.19 270 THR A CA 1
ATOM 2131 C C . THR A 1 270 ? 1.157 11.782 4.929 1.00 96.19 270 THR A C 1
ATOM 2133 O O . THR A 1 270 ? 1.159 11.878 6.154 1.00 96.19 270 THR A O 1
ATOM 2136 N N . GLU A 1 271 ? 0.235 12.404 4.188 1.00 96.88 271 GLU A N 1
ATOM 2137 C CA . GLU A 1 271 ? -0.949 13.077 4.737 1.00 96.88 271 GLU A CA 1
ATOM 2138 C C . GLU A 1 271 ? -2.129 12.109 4.955 1.00 96.88 271 GLU A C 1
ATOM 2140 O O . GLU A 1 271 ? -3.188 12.484 5.484 1.00 96.88 271 GLU A O 1
ATOM 2145 N N . CYS A 1 272 ? -1.998 10.858 4.505 1.00 97.81 272 CYS A N 1
ATOM 2146 C CA . CYS A 1 272 ? -2.978 9.818 4.762 1.00 97.81 272 CYS A CA 1
ATOM 2147 C C . CYS A 1 272 ? -2.814 9.279 6.191 1.00 97.81 272 CYS A C 1
ATOM 2149 O O . CYS A 1 272 ? -1.701 8.998 6.632 1.00 97.81 272 CYS A O 1
ATOM 2151 N N . PRO A 1 273 ? -3.924 9.096 6.926 1.00 97.69 273 PRO A N 1
ATOM 2152 C CA . PRO A 1 273 ? -3.874 8.700 8.329 1.00 97.69 273 PRO A CA 1
ATOM 2153 C C . PRO A 1 273 ? -3.298 7.297 8.538 1.00 97.69 273 PRO A C 1
ATOM 2155 O O . PRO A 1 273 ? -2.539 7.109 9.476 1.00 97.69 273 PRO A O 1
ATOM 2158 N N . CYS A 1 274 ? -3.630 6.328 7.683 1.00 98.06 274 CYS A N 1
ATOM 2159 C CA . CYS A 1 274 ? -3.157 4.946 7.792 1.00 98.06 274 CYS A CA 1
ATOM 2160 C C . CYS A 1 274 ? -2.818 4.425 6.397 1.00 98.06 274 CYS A C 1
ATOM 2162 O O . CYS A 1 274 ? -3.694 4.396 5.524 1.00 98.06 274 CYS A O 1
ATOM 2164 N N . TRP A 1 275 ? -1.578 3.994 6.184 1.00 98.50 275 TRP A N 1
ATOM 2165 C CA . TRP A 1 275 ? -1.140 3.470 4.893 1.00 98.50 275 TRP A CA 1
ATOM 2166 C C . TRP A 1 275 ? -0.052 2.404 5.034 1.00 98.50 275 TRP A C 1
ATOM 2168 O O . TRP A 1 275 ? 0.546 2.215 6.091 1.00 98.50 275 TRP A O 1
ATOM 2178 N N . LEU A 1 276 ? 0.152 1.659 3.955 1.00 98.62 276 LEU A N 1
ATOM 2179 C CA . LEU A 1 276 ? 1.097 0.565 3.827 1.00 98.62 276 LEU A CA 1
ATOM 2180 C C . LEU A 1 276 ? 2.069 0.866 2.701 1.00 98.62 276 LEU A C 1
ATOM 2182 O O . LEU A 1 276 ? 1.692 1.380 1.646 1.00 98.62 276 LEU A O 1
ATOM 2186 N N . GLU A 1 277 ? 3.301 0.452 2.916 1.00 98.06 277 GLU A N 1
ATOM 2187 C CA . GLU A 1 277 ? 4.334 0.372 1.902 1.00 98.06 277 GLU A CA 1
ATOM 2188 C C . GLU A 1 277 ? 4.746 -1.091 1.766 1.00 98.06 277 GLU A C 1
ATOM 2190 O O . GLU A 1 277 ? 5.108 -1.743 2.745 1.00 98.06 277 GLU A O 1
ATOM 2195 N N . ILE A 1 278 ? 4.604 -1.620 0.558 1.00 98.25 278 ILE A N 1
ATOM 2196 C CA . ILE A 1 278 ? 4.896 -3.004 0.208 1.00 98.25 278 ILE A CA 1
ATOM 2197 C C . ILE A 1 278 ? 6.159 -2.972 -0.641 1.00 98.25 278 ILE A C 1
ATOM 2199 O O . ILE A 1 278 ? 6.127 -2.532 -1.789 1.00 98.25 278 ILE A O 1
ATOM 2203 N N . LEU A 1 279 ? 7.262 -3.415 -0.053 1.00 97.19 279 LEU A N 1
ATOM 2204 C CA . LEU A 1 279 ? 8.585 -3.457 -0.660 1.00 97.19 279 LEU A CA 1
ATOM 2205 C C . LEU A 1 279 ? 8.767 -4.825 -1.310 1.00 97.19 279 LEU A C 1
ATOM 2207 O O . LEU A 1 279 ? 8.909 -5.834 -0.615 1.00 97.19 279 LEU A O 1
ATOM 2211 N N . LEU A 1 280 ? 8.700 -4.878 -2.635 1.00 96.44 280 LEU A N 1
ATOM 2212 C CA . LEU A 1 280 ? 8.814 -6.121 -3.386 1.00 96.44 280 LEU A CA 1
ATOM 2213 C C . LEU A 1 280 ? 10.283 -6.460 -3.607 1.00 96.44 280 LEU A C 1
ATOM 2215 O O . LEU A 1 280 ? 11.076 -5.615 -4.021 1.00 96.44 280 LEU A O 1
ATOM 2219 N N . VAL A 1 281 ? 10.642 -7.718 -3.368 1.00 93.31 281 VAL A N 1
ATOM 2220 C CA . VAL A 1 281 ? 11.969 -8.215 -3.722 1.00 93.31 281 VAL A CA 1
ATOM 2221 C C . VAL A 1 281 ? 11.989 -8.428 -5.235 1.00 93.31 281 VAL A C 1
ATOM 2223 O O . VAL A 1 281 ? 11.116 -9.140 -5.740 1.00 93.31 281 VAL A O 1
ATOM 2226 N N . PRO A 1 282 ? 12.935 -7.826 -5.979 1.00 83.75 282 PRO A N 1
ATOM 2227 C CA . PRO A 1 282 ? 13.058 -8.063 -7.410 1.00 83.75 282 PRO A CA 1
ATOM 2228 C C . PRO A 1 282 ? 13.184 -9.561 -7.704 1.00 83.75 282 PRO A C 1
ATOM 2230 O O . PRO A 1 282 ? 13.936 -10.270 -7.030 1.00 83.75 282 PRO A O 1
ATOM 2233 N N . ALA A 1 283 ? 12.449 -10.040 -8.708 1.00 70.25 283 ALA A N 1
ATOM 2234 C CA . ALA A 1 283 ? 12.600 -11.409 -9.186 1.00 70.25 283 ALA A CA 1
ATOM 2235 C C . ALA A 1 283 ? 14.053 -11.632 -9.650 1.00 70.25 283 ALA A C 1
ATOM 2237 O O . ALA A 1 283 ? 14.617 -10.772 -10.333 1.00 70.25 283 ALA A O 1
ATOM 2238 N N . ARG A 1 284 ? 14.648 -12.753 -9.227 1.00 59.62 284 ARG A N 1
ATOM 2239 C CA . ARG A 1 284 ? 16.017 -13.152 -9.591 1.00 59.62 284 ARG A CA 1
ATOM 2240 C C . ARG A 1 284 ? 16.123 -13.544 -11.061 1.00 59.62 284 ARG A C 1
ATOM 2242 O O . ARG A 1 284 ? 15.125 -14.070 -11.602 1.00 59.62 284 ARG A O 1
#

Secondary structure (DSSP, 8-state):
-------------PPP-------SSHHHHHHHHHHHHHHHHHHHHHHHHHHT-------PPPPPP--PPPP----------------------------------TT---SEEEEEEETTEE-S--EEE-SSEEEEESS-TT-SSEEHHHHHHT-SSPPPHHHHHHHHHHTT-EEEEEETTEEEEEE-SSS-EEEE-TTSTTGGGS-SS---EEE-TT-EEEEEEHHHHHHHTTSPPPGGGGGG----TTEEEEEES---STTSS--SGGGSSSEEEEEEPPP-

Solvent-accessible surface area (backbone atoms only — not comparable to full-atom values): 17717 Å² total; per-residue (Å²): 137,91,81,88,87,84,79,89,85,83,89,80,86,86,81,84,87,80,91,80,82,94,80,79,71,70,61,60,59,57,51,52,51,52,53,54,48,46,55,52,44,59,54,42,51,62,56,50,62,67,74,66,64,76,82,77,79,76,79,76,82,80,83,85,80,90,80,84,84,86,84,87,89,81,89,78,83,89,85,84,85,82,90,87,88,85,87,89,81,88,76,89,76,83,81,84,74,93,72,81,78,81,82,64,68,91,83,68,69,52,54,32,34,40,35,42,32,45,34,84,43,76,38,58,69,76,43,72,36,58,60,59,59,44,36,36,27,17,70,57,90,88,60,78,63,47,48,50,46,64,31,49,73,72,44,91,69,84,75,52,71,66,29,53,64,45,48,73,48,28,39,64,20,30,38,41,35,53,57,90,62,33,31,35,42,37,33,57,12,91,36,37,36,21,36,36,30,45,49,45,87,71,24,56,52,76,40,68,66,86,66,63,44,78,42,49,51,79,39,71,48,76,51,38,35,54,67,51,40,62,56,50,74,75,46,70,69,24,74,68,45,62,78,77,49,92,76,64,72,48,40,34,39,40,23,55,70,42,63,37,25,96,92,38,92,35,63,47,68,49,72,29,42,40,34,38,42,38,42,45,54,79,85,130

Mean predicted aligned error: 17.13 Å

Sequence (284 aa):
MKSHLQLGGGSCSVPAEVQRGTVKTKNLWRSRRRWAQAAAMEIFECVDCFQSRPRVRVRQPRPPSESPPPPYSRFSSDLLRPEDDAPSEDSPLESQETGGTTQFPTGSVPWCQVAYWEGRERVGRLYPVCSSSLNIMGDTPHGDGLSLASLAAHSHTSPSEQVKRTREKIGLGLVLYQDGDRVWVYNRADVPLFVTSPTLDGGLHTRSHFIVHKLPPGHIITIFDYNKARLYQKLPIHPDLLHEGPIDQNAVRVSFAKGWGPNYHRQEITECPCWLEILLVPAR